Protein AF-A0A2N1PEV6-F1 (afdb_monomer_lite)

Sequence (255 aa):
MNNIVNHIKENKRKYIIASSMVLWFILIVLIAVNKTKVSHTGYQSYDSVAFSVFGVTIAWYAIFILTGIVFGAIMAMEEGDLLGINRDHIYDGLLIAVPLAIVGARLYYVLFDPNGAYNSIGEVFAIRDGGLAIHGAVIVTIVFLIVFTHYKKISIWKFLDLLAPGFLIGQIIGRWGNFFNQEANGIETTRAFLRNTLSLPKFIVDNMYFYDSNVSTLGYFHPTFLYEGLWNLLGSTLMLVLRRRKGLKSGDLIG

Secondary structure (DSSP, 8-state):
-HHHHHHHHHTHHHHHHHHHHHHHHHHHHHHHHT-EEE-TTS-EEE-SEEEEETTEEEEHHHHHHHHHHHHHHHHHHHHHHHTT--HHHHHHHHHHHHHHHHHHHHHHHHHT-TT---SSHHHHT-TTSS---HHHHHHHHHHHHHHHHHHTT--HHHHHHHHHHHHHHHHHHHHHHHHHHT-S--SEE-HHIIIIIS---HHHHHHTEEEETTTTEEEEE--HHHHHHHHHHHHHHHHHHHHTSTTPPTTTTT-

pLDDT: mean 89.13, std 10.08, range [48.19, 98.06]

Radius of gyration: 20.79 Å; chains: 1; bounding box: 66×44×58 Å

Structure (mmCIF, N/CA/C/O backbone):
data_AF-A0A2N1PEV6-F1
#
_entry.id   AF-A0A2N1PEV6-F1
#
loop_
_atom_site.group_PDB
_atom_site.id
_atom_site.type_symbol
_atom_site.label_atom_id
_atom_site.label_alt_id
_atom_site.label_comp_id
_atom_site.label_asym_id
_atom_site.label_entity_id
_atom_site.label_seq_id
_atom_site.pdbx_PDB_ins_code
_atom_site.Cartn_x
_atom_site.Cartn_y
_atom_site.Cartn_z
_atom_site.occupancy
_atom_site.B_iso_or_equiv
_atom_site.auth_seq_id
_atom_site.auth_comp_id
_atom_site.auth_asym_id
_atom_site.auth_atom_id
_atom_site.pdbx_PDB_model_num
ATOM 1 N N . MET A 1 1 ? -35.882 -14.956 4.075 1.00 60.81 1 MET A N 1
ATOM 2 C CA . MET A 1 1 ? -35.660 -13.633 3.441 1.00 60.81 1 MET A CA 1
ATOM 3 C C . MET A 1 1 ? -35.549 -12.483 4.448 1.00 60.81 1 MET A C 1
ATOM 5 O O . MET A 1 1 ? -34.600 -11.721 4.325 1.00 60.81 1 MET A O 1
ATOM 9 N N . ASN A 1 2 ? -36.407 -12.385 5.477 1.00 71.06 2 ASN A N 1
ATOM 10 C CA . ASN A 1 2 ? -36.393 -11.256 6.434 1.00 71.06 2 ASN A CA 1
ATOM 11 C C . ASN A 1 2 ? -35.077 -11.073 7.228 1.00 71.06 2 ASN A C 1
ATOM 13 O O . ASN A 1 2 ? -34.637 -9.941 7.405 1.00 71.06 2 ASN A O 1
ATOM 17 N N . ASN A 1 3 ? -34.392 -12.155 7.624 1.00 79.44 3 ASN A N 1
ATOM 18 C CA . ASN A 1 3 ? -33.139 -12.054 8.396 1.00 79.44 3 ASN A CA 1
ATOM 19 C C . ASN A 1 3 ? -31.956 -11.480 7.596 1.00 79.44 3 ASN A C 1
ATOM 21 O O . ASN A 1 3 ? -31.171 -10.710 8.138 1.00 79.44 3 ASN A O 1
ATOM 25 N N . ILE A 1 4 ? -31.842 -11.809 6.303 1.00 81.56 4 ILE A N 1
ATOM 26 C CA . ILE A 1 4 ? -30.750 -11.305 5.450 1.00 81.56 4 ILE A CA 1
ATOM 27 C C . ILE A 1 4 ? -30.939 -9.810 5.183 1.00 81.56 4 ILE A C 1
ATOM 29 O O . ILE A 1 4 ? -29.998 -9.031 5.300 1.00 81.56 4 ILE A O 1
ATOM 33 N N . VAL A 1 5 ? -32.171 -9.394 4.878 1.00 82.44 5 VAL A N 1
ATOM 34 C CA . VAL A 1 5 ? -32.490 -7.983 4.624 1.00 82.44 5 VAL A CA 1
ATOM 35 C C . VAL A 1 5 ? -32.230 -7.128 5.866 1.00 82.44 5 VAL A C 1
ATOM 37 O O . VAL A 1 5 ? -31.668 -6.041 5.746 1.00 82.44 5 VAL A O 1
ATOM 40 N N . ASN A 1 6 ? -32.578 -7.622 7.057 1.00 83.50 6 ASN A N 1
ATOM 41 C CA . ASN A 1 6 ? -32.307 -6.918 8.311 1.00 83.50 6 ASN A CA 1
ATOM 42 C C . ASN A 1 6 ? -30.802 -6.822 8.598 1.00 83.50 6 ASN A C 1
ATOM 44 O O . ASN A 1 6 ? -30.314 -5.728 8.870 1.00 83.50 6 ASN A O 1
ATOM 48 N N . HIS A 1 7 ? -30.048 -7.909 8.406 1.00 83.00 7 HIS A N 1
ATOM 49 C CA . HIS A 1 7 ? -28.591 -7.891 8.558 1.00 83.00 7 HIS A CA 1
ATOM 50 C C . HIS A 1 7 ? -27.911 -6.882 7.618 1.00 83.00 7 HIS A C 1
ATOM 52 O O . HIS A 1 7 ? -27.010 -6.148 8.031 1.00 83.00 7 HIS A O 1
ATOM 58 N N . ILE A 1 8 ? -28.364 -6.808 6.360 1.00 79.94 8 ILE A N 1
ATOM 59 C CA . ILE A 1 8 ? -27.864 -5.831 5.385 1.00 79.94 8 ILE A CA 1
ATOM 60 C C . ILE A 1 8 ? -28.200 -4.404 5.818 1.00 79.94 8 ILE A C 1
ATOM 62 O O . ILE A 1 8 ? -27.347 -3.527 5.709 1.00 79.94 8 ILE A O 1
ATOM 66 N N . LYS A 1 9 ? -29.413 -4.152 6.326 1.00 81.19 9 LYS A N 1
ATOM 67 C CA . LYS A 1 9 ? -29.805 -2.823 6.822 1.00 81.19 9 LYS A CA 1
ATOM 68 C C . LYS A 1 9 ? -28.940 -2.382 8.003 1.00 81.19 9 LYS A C 1
ATOM 70 O O . LYS A 1 9 ? -28.463 -1.251 7.995 1.00 81.19 9 LYS A O 1
ATOM 75 N N . GLU A 1 10 ? -28.686 -3.273 8.956 1.00 85.50 10 GLU A N 1
ATOM 76 C CA . GLU A 1 10 ? -27.845 -3.005 10.131 1.00 85.50 10 GLU A CA 1
ATOM 77 C C . GLU A 1 10 ? -26.376 -2.757 9.759 1.00 85.50 10 GLU A C 1
ATOM 79 O O . GLU A 1 10 ? -25.716 -1.909 10.353 1.00 85.50 10 GLU A O 1
ATOM 84 N N . ASN A 1 11 ? -25.865 -3.440 8.728 1.00 86.12 11 ASN A N 1
ATOM 85 C CA . ASN A 1 11 ? -24.467 -3.336 8.291 1.00 86.12 11 ASN A CA 1
ATOM 86 C C . ASN A 1 11 ? -24.280 -2.489 7.022 1.00 86.12 11 ASN A C 1
ATOM 88 O O . ASN A 1 11 ? -23.201 -2.489 6.424 1.00 86.12 11 ASN A O 1
ATOM 92 N N . LYS A 1 12 ? -25.303 -1.723 6.619 1.00 89.44 12 LYS A N 1
ATOM 93 C CA . LYS A 1 12 ? -25.341 -0.968 5.356 1.00 89.44 12 LYS A CA 1
ATOM 94 C C . LYS A 1 12 ? -24.098 -0.103 5.154 1.00 89.44 12 LYS A C 1
ATOM 96 O O . LYS A 1 12 ? -23.521 -0.103 4.072 1.00 89.44 12 LYS A O 1
ATOM 101 N N . ARG A 1 13 ? -23.659 0.602 6.202 1.00 89.12 13 ARG A N 1
ATOM 102 C CA . ARG A 1 13 ? -22.473 1.472 6.161 1.00 89.12 13 ARG A CA 1
ATOM 103 C C . ARG A 1 13 ? -21.202 0.705 5.779 1.00 89.12 13 ARG A C 1
ATOM 105 O O . ARG A 1 13 ? -20.464 1.170 4.918 1.00 89.12 13 ARG A O 1
ATOM 112 N N . LYS A 1 14 ? -20.981 -0.479 6.358 1.00 86.69 14 LYS A N 1
ATOM 113 C CA . LYS A 1 14 ? -19.800 -1.315 6.082 1.00 86.69 14 LYS A CA 1
ATOM 114 C C . LYS A 1 14 ? -19.798 -1.829 4.645 1.00 86.69 14 LYS A C 1
ATOM 116 O O . LYS A 1 14 ? -18.772 -1.762 3.978 1.00 86.69 14 LYS A O 1
ATOM 121 N N . TYR A 1 15 ? -20.954 -2.272 4.147 1.00 89.19 15 TYR A N 1
ATOM 122 C CA . TYR A 1 15 ? -21.085 -2.699 2.752 1.00 89.19 15 TYR A CA 1
ATOM 123 C C . TYR A 1 15 ? -20.847 -1.555 1.771 1.00 89.19 15 TYR A C 1
ATOM 125 O O . TYR A 1 15 ? -20.145 -1.753 0.784 1.00 89.19 15 TYR A O 1
ATOM 133 N N . ILE A 1 16 ? -21.369 -0.357 2.060 1.00 92.69 16 ILE A N 1
ATOM 134 C CA . ILE A 1 16 ? -21.112 0.831 1.239 1.00 92.69 16 ILE A CA 1
ATOM 135 C C . ILE A 1 16 ? -19.611 1.107 1.185 1.00 92.69 16 ILE A C 1
ATOM 137 O O . ILE A 1 16 ? -19.065 1.162 0.092 1.00 92.69 16 ILE A O 1
ATOM 141 N N . ILE A 1 17 ? -18.933 1.198 2.332 1.00 92.81 17 ILE A N 1
ATOM 142 C CA . ILE A 1 17 ? -17.489 1.472 2.389 1.00 92.81 17 ILE A CA 1
ATOM 143 C C . ILE A 1 17 ? -16.695 0.427 1.597 1.00 92.81 17 ILE A C 1
ATOM 145 O O . ILE A 1 17 ? -15.918 0.795 0.717 1.00 92.81 17 ILE A O 1
ATOM 149 N N . ALA A 1 18 ? -16.935 -0.863 1.845 1.00 91.31 18 ALA A N 1
ATOM 150 C CA . ALA A 1 18 ? -16.237 -1.939 1.146 1.00 91.31 18 ALA A CA 1
ATOM 151 C C . ALA A 1 18 ? -16.496 -1.905 -0.371 1.00 91.31 18 ALA A C 1
ATOM 153 O O . ALA A 1 18 ? -15.560 -2.001 -1.162 1.00 91.31 18 ALA A O 1
ATOM 154 N N . SER A 1 19 ? -17.750 -1.707 -0.792 1.00 93.00 19 SER A N 1
ATOM 155 C CA . SER A 1 19 ? -18.094 -1.597 -2.214 1.00 93.00 19 SER A CA 1
ATOM 156 C C . SER A 1 19 ? -17.450 -0.374 -2.872 1.00 93.00 19 SER A C 1
ATOM 158 O O . SER A 1 19 ? -16.915 -0.496 -3.970 1.00 93.00 19 SER A O 1
ATOM 160 N N . SER A 1 20 ? -17.404 0.771 -2.187 1.00 96.00 20 SER A N 1
ATOM 161 C CA . SER A 1 20 ? -16.742 1.985 -2.668 1.00 96.00 20 SER A CA 1
ATOM 162 C C . SER A 1 20 ? -15.239 1.783 -2.830 1.00 96.00 20 SER A C 1
ATOM 164 O O . SER A 1 20 ? -14.680 2.209 -3.835 1.00 96.00 20 SER A O 1
ATOM 166 N N . MET A 1 21 ? -14.586 1.098 -1.887 1.00 96.38 21 MET A N 1
ATOM 167 C CA . MET A 1 21 ? -13.164 0.753 -1.985 1.00 96.38 21 MET A CA 1
ATOM 168 C C . MET A 1 21 ? -12.890 -0.145 -3.198 1.00 96.38 21 MET A C 1
ATOM 170 O O . MET A 1 21 ? -11.970 0.116 -3.970 1.00 96.38 21 MET A O 1
ATOM 174 N N . VAL A 1 22 ? -13.717 -1.171 -3.414 1.00 95.81 22 VAL A N 1
ATOM 175 C CA . VAL A 1 22 ? -13.585 -2.064 -4.575 1.00 95.81 22 VAL A CA 1
ATOM 176 C C . VAL A 1 22 ? -13.805 -1.307 -5.886 1.00 95.81 22 VAL A C 1
ATOM 178 O O . VAL A 1 22 ? -12.998 -1.432 -6.804 1.00 95.81 22 VAL A O 1
ATOM 181 N N . LEU A 1 23 ? -14.854 -0.486 -5.975 1.00 97.44 23 LEU A N 1
ATOM 182 C CA . LEU A 1 23 ? -15.149 0.307 -7.171 1.00 97.44 23 LEU A CA 1
ATOM 183 C C . LEU A 1 23 ? -14.046 1.330 -7.462 1.00 9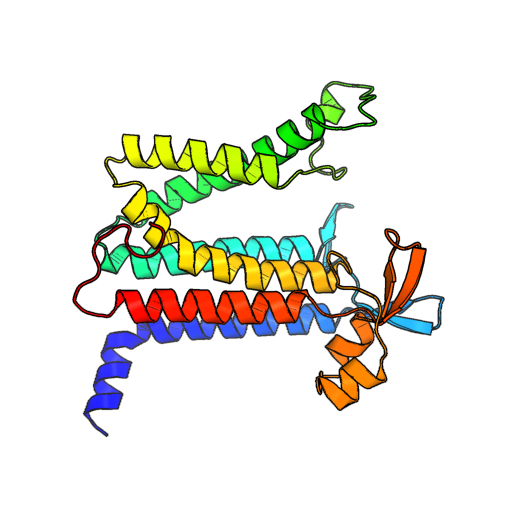7.44 23 LEU A C 1
ATOM 185 O O . LEU A 1 23 ? -13.653 1.482 -8.615 1.00 97.44 23 LEU A O 1
ATOM 189 N N . TRP A 1 24 ? -13.511 1.988 -6.431 1.00 97.75 24 TRP A N 1
ATOM 190 C CA . TRP A 1 24 ? -12.382 2.910 -6.555 1.00 97.75 24 TRP A CA 1
ATOM 191 C C . TRP A 1 24 ? -11.126 2.204 -7.068 1.00 97.75 24 TRP A C 1
ATOM 193 O O . TRP A 1 24 ? -10.477 2.683 -7.994 1.00 97.75 24 TRP A O 1
ATOM 203 N N . PHE A 1 25 ? -10.809 1.034 -6.513 1.00 97.25 25 PHE A N 1
ATOM 204 C CA . PHE A 1 25 ? -9.668 0.245 -6.958 1.00 97.25 25 PHE A CA 1
ATOM 205 C C . PHE A 1 25 ? -9.813 -0.193 -8.425 1.00 97.25 25 PHE A C 1
ATOM 207 O O . PHE A 1 25 ? -8.894 0.005 -9.218 1.00 97.25 25 PHE A O 1
ATOM 214 N N . ILE A 1 26 ? -10.987 -0.709 -8.809 1.00 96.75 26 ILE A N 1
ATOM 215 C CA . ILE A 1 26 ? -11.290 -1.070 -10.202 1.00 96.75 26 ILE A CA 1
ATOM 216 C C . ILE A 1 26 ? -11.152 0.152 -11.113 1.00 96.75 26 ILE A C 1
ATOM 218 O O . ILE A 1 26 ? -10.525 0.058 -12.164 1.00 96.75 26 ILE A O 1
ATOM 222 N N . LEU A 1 27 ? -11.693 1.303 -10.707 1.00 96.81 27 LEU A N 1
ATOM 223 C CA . LEU A 1 27 ? -11.604 2.542 -11.472 1.00 96.81 27 LEU A CA 1
ATOM 224 C C . LEU A 1 27 ? -10.146 2.948 -11.721 1.00 96.81 27 LEU A C 1
ATOM 226 O O . LEU A 1 27 ? -9.791 3.224 -12.863 1.00 96.81 27 LEU A O 1
ATOM 230 N N . ILE A 1 28 ? -9.292 2.939 -10.693 1.00 96.25 28 ILE A N 1
ATOM 231 C CA . ILE A 1 28 ? -7.866 3.269 -10.849 1.00 96.25 28 ILE A CA 1
ATOM 232 C C . ILE A 1 28 ? -7.183 2.293 -11.808 1.00 96.25 28 ILE A C 1
ATOM 234 O O . ILE A 1 28 ? -6.474 2.737 -12.708 1.00 96.25 28 ILE A O 1
ATOM 238 N N . VAL A 1 29 ? -7.417 0.985 -11.661 1.00 95.38 29 VAL A N 1
ATOM 239 C CA . VAL A 1 29 ? -6.837 -0.026 -12.561 1.00 95.38 29 VAL A CA 1
ATOM 240 C C . VAL A 1 29 ? -7.295 0.198 -14.002 1.00 95.38 29 VAL A C 1
ATOM 242 O O . VAL A 1 29 ? -6.470 0.159 -14.910 1.00 95.38 29 VAL A O 1
ATOM 245 N N . LEU A 1 30 ? -8.579 0.489 -14.230 1.00 94.50 30 LEU A N 1
ATOM 246 C CA . LEU A 1 30 ? -9.106 0.775 -15.567 1.00 94.50 30 LEU A CA 1
ATOM 247 C C . LEU A 1 30 ? -8.471 2.029 -16.178 1.00 94.50 30 LEU A C 1
ATOM 249 O O . LEU A 1 30 ? -8.107 2.017 -17.353 1.00 94.50 30 LEU A O 1
ATOM 253 N N . ILE A 1 31 ? -8.302 3.103 -15.400 1.00 94.00 31 ILE A N 1
ATOM 254 C CA . ILE A 1 31 ? -7.643 4.325 -15.884 1.00 94.00 31 ILE A CA 1
ATOM 255 C C . ILE A 1 31 ? -6.170 4.044 -16.212 1.00 94.00 31 ILE A C 1
ATOM 257 O O . ILE A 1 31 ? -5.690 4.488 -17.255 1.00 94.00 31 ILE A O 1
ATOM 261 N N . ALA A 1 32 ? -5.469 3.288 -15.366 1.00 92.69 32 ALA A N 1
ATOM 262 C CA . ALA A 1 32 ? -4.067 2.941 -15.574 1.00 92.69 32 ALA A CA 1
ATOM 263 C C . ALA A 1 32 ? -3.863 2.061 -16.817 1.00 92.69 32 ALA A C 1
ATOM 265 O O . ALA A 1 32 ? -3.004 2.352 -17.644 1.00 92.69 32 ALA A O 1
ATOM 266 N N . VAL A 1 33 ? -4.714 1.050 -17.014 1.00 91.44 33 VAL A N 1
ATOM 267 C CA . VAL A 1 33 ? -4.689 0.168 -18.195 1.00 91.44 33 VAL A CA 1
ATOM 268 C C . VAL A 1 33 ? -5.001 0.923 -19.493 1.00 91.44 33 VAL A C 1
ATOM 270 O O . VAL A 1 33 ? -4.494 0.562 -20.553 1.00 91.44 33 VAL A O 1
ATOM 273 N N . ASN A 1 34 ? -5.789 2.000 -19.436 1.00 88.25 34 ASN A N 1
ATOM 274 C CA . ASN A 1 34 ? -6.069 2.833 -20.609 1.00 88.25 34 ASN A CA 1
ATOM 275 C C . ASN A 1 34 ? -4.878 3.710 -21.040 1.00 88.25 34 ASN A C 1
ATOM 277 O O . ASN A 1 34 ? -4.905 4.275 -22.133 1.00 88.25 34 ASN A O 1
ATOM 281 N N . LYS A 1 35 ? -3.826 3.830 -20.220 1.00 82.88 35 LYS A N 1
ATOM 282 C CA . LYS A 1 35 ? -2.589 4.534 -20.577 1.00 82.88 35 LYS A CA 1
ATOM 283 C C . LYS A 1 35 ? -1.534 3.552 -21.065 1.00 82.88 35 LYS A C 1
ATOM 285 O O . LYS A 1 35 ? -0.700 3.067 -20.306 1.00 82.88 35 LYS A O 1
ATOM 290 N N . THR A 1 36 ? -1.566 3.262 -22.358 1.00 73.06 36 THR A N 1
ATOM 291 C CA . THR A 1 36 ? -0.570 2.402 -23.003 1.00 73.06 36 THR A CA 1
ATOM 292 C C . THR A 1 36 ? 0.594 3.214 -23.545 1.00 73.06 36 THR A C 1
ATOM 294 O O . THR A 1 36 ? 0.389 4.217 -24.232 1.00 73.06 36 THR A O 1
ATOM 297 N N . LYS A 1 37 ? 1.809 2.716 -23.338 1.00 68.94 37 LYS A N 1
ATOM 298 C CA . LYS A 1 37 ? 2.996 3.150 -24.064 1.00 68.94 37 LYS A CA 1
ATOM 299 C C . LYS A 1 37 ? 3.223 2.184 -25.227 1.00 68.94 37 LYS A C 1
ATOM 301 O O . LYS A 1 37 ? 3.276 0.971 -25.040 1.00 68.94 37 LYS A O 1
ATOM 306 N N . VAL A 1 38 ? 3.362 2.711 -26.442 1.00 55.28 38 VAL A N 1
ATOM 307 C CA . VAL A 1 38 ? 3.860 1.909 -27.568 1.00 55.28 38 VAL A CA 1
ATOM 308 C C . VAL A 1 38 ? 5.377 1.869 -27.437 1.00 55.28 38 VAL A C 1
ATOM 310 O O . VAL A 1 38 ? 6.039 2.893 -27.602 1.00 55.28 38 VAL A O 1
ATOM 313 N N . SER A 1 39 ? 5.937 0.712 -27.086 1.00 54.97 39 SER A N 1
ATOM 314 C CA . SER A 1 39 ? 7.389 0.553 -27.051 1.00 54.97 39 SER A CA 1
ATOM 315 C C . SER A 1 39 ? 7.957 0.546 -28.474 1.00 54.97 39 SER A C 1
ATOM 317 O O . SER A 1 39 ? 7.392 -0.089 -29.366 1.00 54.97 39 SER A O 1
ATOM 319 N N . HIS A 1 40 ? 9.124 1.169 -28.679 1.00 48.53 40 HIS A N 1
ATOM 320 C CA . HIS A 1 40 ? 9.888 1.120 -29.938 1.00 48.53 40 HIS A CA 1
ATOM 321 C C . HIS A 1 40 ? 10.276 -0.308 -30.369 1.00 48.53 40 HIS A C 1
ATOM 323 O O . HIS A 1 40 ? 10.691 -0.521 -31.503 1.00 48.53 40 HIS A O 1
ATOM 329 N N . THR A 1 41 ? 10.113 -1.289 -29.480 1.00 54.56 41 THR A N 1
ATOM 330 C CA . THR A 1 41 ? 10.347 -2.716 -29.723 1.00 54.56 41 THR A CA 1
ATOM 331 C C . THR A 1 41 ? 9.098 -3.485 -30.192 1.00 54.56 41 THR A C 1
ATOM 333 O O . THR A 1 41 ? 9.190 -4.686 -30.426 1.00 54.56 41 THR A O 1
ATOM 336 N N . GLY A 1 42 ? 7.942 -2.822 -30.358 1.00 55.72 42 GLY A N 1
ATOM 337 C CA . GLY A 1 42 ? 6.696 -3.429 -30.860 1.00 55.72 42 GLY A CA 1
ATOM 338 C C . GLY A 1 42 ? 5.801 -4.076 -29.793 1.00 55.72 42 GLY A C 1
ATOM 339 O O . GLY A 1 42 ? 4.792 -4.694 -30.133 1.00 55.72 42 GLY A O 1
ATOM 340 N N . TYR A 1 43 ? 6.136 -3.923 -28.510 1.00 62.44 43 TYR A N 1
ATOM 341 C CA . TYR A 1 43 ? 5.376 -4.481 -27.385 1.00 62.44 43 TYR A CA 1
ATOM 342 C C . TYR A 1 43 ? 4.489 -3.422 -26.716 1.00 62.44 43 TYR A C 1
ATOM 344 O O . TYR A 1 43 ? 4.851 -2.244 -26.642 1.00 62.44 43 TYR A O 1
ATOM 352 N N . GLN A 1 44 ? 3.319 -3.853 -26.237 1.00 64.25 44 GLN A N 1
ATOM 353 C CA . GLN A 1 44 ? 2.372 -3.018 -25.496 1.00 64.25 44 GLN A CA 1
ATOM 354 C C . GLN A 1 44 ? 2.627 -3.173 -23.996 1.00 64.25 44 GLN A C 1
ATOM 356 O O . GLN A 1 44 ? 2.284 -4.205 -23.424 1.00 64.25 44 GLN A O 1
ATOM 361 N N . SER A 1 45 ? 3.202 -2.151 -23.369 1.00 78.44 45 SER A N 1
ATOM 362 C CA . SER A 1 45 ? 3.258 -2.024 -21.911 1.00 78.44 45 SER A CA 1
ATOM 363 C C . SER A 1 45 ? 2.460 -0.809 -21.455 1.00 78.44 45 SER A C 1
ATOM 365 O O . SER A 1 45 ? 2.145 0.089 -22.247 1.00 78.44 45 SER A O 1
ATOM 367 N N . TYR A 1 46 ? 2.094 -0.778 -20.178 1.00 88.38 46 TYR A N 1
ATOM 368 C CA . TYR A 1 46 ? 1.455 0.405 -19.610 1.00 88.38 46 TYR A CA 1
ATOM 369 C C . TYR A 1 46 ? 2.490 1.482 -19.307 1.00 88.38 46 TYR A C 1
ATOM 371 O O . TYR A 1 46 ? 3.647 1.195 -19.004 1.00 88.38 46 TYR A O 1
ATOM 379 N N . ASP A 1 47 ? 2.071 2.737 -19.431 1.00 88.19 47 ASP A N 1
ATOM 380 C CA . ASP A 1 47 ? 2.891 3.858 -18.995 1.00 88.19 47 ASP A CA 1
ATOM 381 C C . ASP A 1 47 ? 2.981 3.833 -17.466 1.00 88.19 47 ASP A C 1
ATOM 383 O O . ASP A 1 47 ? 1.953 3.783 -16.790 1.00 88.19 47 ASP A O 1
ATOM 387 N N . SER A 1 48 ? 4.194 3.872 -16.912 1.00 90.19 48 SER A N 1
ATOM 388 C CA . SER A 1 48 ? 4.393 3.974 -15.464 1.00 90.19 48 SER A CA 1
ATOM 389 C C . SER A 1 48 ? 4.026 5.368 -14.940 1.00 90.19 48 SER A C 1
ATOM 391 O O . SER A 1 48 ? 3.716 5.526 -13.753 1.00 90.19 48 SER A O 1
ATOM 393 N N . VAL A 1 49 ? 3.993 6.380 -15.815 1.00 92.06 49 VAL A N 1
ATOM 394 C CA . VAL A 1 49 ? 3.607 7.755 -15.490 1.00 92.06 49 VAL A CA 1
ATOM 395 C C . VAL A 1 49 ? 2.088 7.910 -15.562 1.00 92.06 49 VAL A C 1
ATOM 397 O O . VAL A 1 49 ? 1.453 7.764 -16.605 1.00 92.06 49 VAL A O 1
ATOM 400 N N . ALA A 1 50 ? 1.486 8.281 -14.435 1.00 92.56 50 ALA A N 1
ATOM 401 C CA . ALA A 1 50 ? 0.063 8.568 -14.359 1.00 92.56 50 ALA A CA 1
ATOM 402 C C . ALA A 1 50 ? -0.264 9.918 -14.996 1.00 92.56 50 ALA A C 1
ATOM 404 O O . ALA A 1 50 ? -1.167 10.007 -15.825 1.00 92.56 50 ALA A O 1
ATOM 405 N N . PHE A 1 51 ? 0.453 10.978 -14.630 1.00 92.56 51 PHE A N 1
ATOM 406 C CA . PHE A 1 51 ? 0.332 12.304 -15.235 1.00 92.56 51 PHE A CA 1
ATOM 407 C C . PHE A 1 51 ? 1.514 13.189 -14.828 1.00 92.56 51 PHE A C 1
ATOM 409 O O . PHE A 1 51 ? 2.230 12.886 -13.874 1.00 92.56 51 PHE A O 1
ATOM 416 N N . SER A 1 52 ? 1.690 14.301 -15.538 1.00 92.31 52 SER A N 1
ATOM 417 C CA . SER A 1 52 ? 2.710 15.305 -15.233 1.00 92.31 52 SER A CA 1
ATOM 418 C C . SER A 1 52 ? 2.045 16.653 -14.991 1.00 92.31 52 SER A C 1
ATOM 420 O O . SER A 1 52 ? 1.177 17.057 -15.763 1.00 92.31 52 SER A O 1
ATOM 422 N N . VAL A 1 53 ? 2.454 17.360 -13.941 1.00 92.25 53 VAL A N 1
ATOM 423 C CA . VAL A 1 53 ? 1.958 18.705 -13.614 1.00 92.25 53 VAL A CA 1
ATOM 424 C C . VAL A 1 53 ? 3.155 19.604 -13.335 1.00 92.25 53 VAL A C 1
ATOM 426 O O . VAL A 1 53 ? 3.995 19.256 -12.515 1.00 92.25 53 VAL A O 1
ATOM 429 N N . PHE A 1 54 ? 3.260 20.743 -14.026 1.00 91.00 54 PHE A N 1
ATOM 430 C CA . PHE A 1 54 ? 4.356 21.714 -13.848 1.00 91.00 54 PHE A CA 1
ATOM 431 C C . PHE A 1 54 ? 5.773 21.099 -13.894 1.00 91.00 54 PHE A C 1
ATOM 433 O O . PHE A 1 54 ? 6.644 21.464 -13.113 1.00 91.00 54 PHE A O 1
ATOM 440 N N . GLY A 1 55 ? 6.003 20.128 -14.784 1.00 87.00 55 GLY A N 1
ATOM 441 C CA . GLY A 1 55 ? 7.294 19.429 -14.892 1.00 87.00 55 GLY A CA 1
ATOM 442 C C . GLY A 1 55 ? 7.539 18.352 -13.826 1.00 87.00 55 GLY A C 1
ATOM 443 O O . GLY A 1 55 ? 8.557 17.671 -13.875 1.00 87.00 55 GLY A O 1
ATOM 444 N N . VAL A 1 56 ? 6.601 18.141 -12.898 1.00 86.50 56 VAL A N 1
ATOM 445 C CA . VAL A 1 56 ? 6.632 17.049 -11.920 1.00 86.50 56 VAL A CA 1
ATOM 446 C C . VAL A 1 56 ? 5.830 15.866 -12.448 1.00 86.50 56 VAL A C 1
ATOM 448 O O . VAL A 1 56 ? 4.622 15.971 -12.660 1.00 86.50 56 VAL A O 1
ATOM 451 N N . THR A 1 57 ? 6.497 14.730 -12.637 1.00 90.69 57 THR A N 1
ATOM 452 C CA . THR A 1 57 ? 5.870 13.454 -12.996 1.00 90.69 57 THR A CA 1
ATOM 453 C C . THR A 1 57 ? 5.325 12.756 -11.751 1.00 90.69 57 THR A C 1
ATOM 455 O O . THR A 1 57 ? 5.989 12.679 -10.715 1.00 90.69 57 THR A O 1
ATOM 458 N N . ILE A 1 58 ? 4.105 12.234 -11.849 1.00 91.94 58 ILE A N 1
ATOM 459 C CA . ILE A 1 58 ? 3.480 11.382 -10.839 1.00 91.94 58 ILE A CA 1
ATOM 460 C C . ILE A 1 58 ? 3.320 9.993 -11.442 1.00 91.94 58 ILE A C 1
ATOM 462 O O . ILE A 1 58 ? 2.662 9.831 -12.468 1.00 91.94 58 ILE A O 1
ATOM 466 N N . ALA A 1 59 ? 3.924 8.991 -10.806 1.00 92.75 59 ALA A N 1
ATOM 467 C CA . ALA A 1 59 ? 3.822 7.600 -11.229 1.00 92.75 59 ALA A CA 1
ATOM 468 C C . ALA A 1 59 ? 2.533 6.945 -10.713 1.00 92.75 59 ALA A C 1
ATOM 470 O O . ALA A 1 59 ? 2.057 7.270 -9.620 1.00 92.75 59 ALA A O 1
ATOM 471 N N . TRP A 1 60 ? 2.014 5.957 -11.446 1.00 94.50 60 TRP A N 1
ATOM 472 C CA . TRP A 1 60 ? 0.923 5.104 -10.957 1.00 94.50 60 TRP A CA 1
ATOM 473 C C . TRP A 1 60 ? 1.283 4.432 -9.639 1.00 94.50 60 TRP A C 1
ATOM 475 O O . TRP A 1 60 ? 0.445 4.367 -8.742 1.00 94.50 60 TRP A O 1
ATOM 485 N N . TYR A 1 61 ? 2.546 4.027 -9.489 1.00 93.19 61 TYR A N 1
ATOM 486 C CA . TYR A 1 61 ? 3.087 3.481 -8.250 1.00 93.19 61 TYR A CA 1
ATOM 487 C C . TYR A 1 61 ? 2.710 4.324 -7.019 1.00 93.19 61 TYR A C 1
ATOM 489 O O . TYR A 1 61 ? 2.148 3.803 -6.057 1.00 93.19 61 TYR A O 1
ATOM 497 N N . ALA A 1 62 ? 2.905 5.646 -7.079 1.00 92.81 62 ALA A N 1
ATOM 498 C CA . ALA A 1 62 ? 2.580 6.549 -5.975 1.00 92.81 62 ALA A CA 1
ATOM 499 C C . ALA A 1 62 ? 1.069 6.615 -5.684 1.00 92.81 62 ALA A C 1
ATOM 501 O O . ALA A 1 62 ? 0.662 6.653 -4.522 1.00 92.81 62 ALA A O 1
ATOM 502 N N . ILE A 1 63 ? 0.231 6.586 -6.727 1.00 96.69 63 ILE A N 1
ATOM 503 C CA . ILE A 1 63 ? -1.236 6.596 -6.600 1.00 96.69 63 ILE A CA 1
ATOM 504 C C . ILE A 1 63 ? -1.729 5.318 -5.913 1.00 96.69 63 ILE A C 1
ATOM 506 O O . ILE A 1 63 ? -2.576 5.386 -5.017 1.00 96.69 63 ILE A O 1
ATOM 510 N N . PHE A 1 64 ? -1.186 4.160 -6.293 1.00 97.62 64 PHE A N 1
ATOM 511 C CA . PHE A 1 64 ? -1.509 2.882 -5.662 1.00 97.62 64 PHE A CA 1
ATOM 512 C C . PHE A 1 64 ? -1.058 2.851 -4.198 1.00 97.62 64 PHE A C 1
ATOM 514 O O . PHE A 1 64 ? -1.865 2.526 -3.329 1.00 97.62 64 PHE A O 1
ATOM 521 N N . ILE A 1 65 ? 0.170 3.276 -3.890 1.00 95.31 65 ILE A N 1
ATOM 522 C CA . ILE A 1 65 ? 0.656 3.343 -2.503 1.00 95.31 65 ILE A CA 1
ATOM 523 C C . ILE A 1 65 ? -0.237 4.250 -1.645 1.00 95.31 65 ILE A C 1
ATOM 525 O O . ILE A 1 65 ? -0.688 3.829 -0.579 1.00 95.31 65 ILE A O 1
ATOM 529 N N . LEU A 1 66 ? -0.571 5.455 -2.120 1.00 96.50 66 LEU A N 1
ATOM 530 C CA . LEU A 1 66 ? -1.449 6.369 -1.386 1.00 96.50 66 LEU A CA 1
ATOM 531 C C . LEU A 1 66 ? -2.856 5.786 -1.194 1.00 96.50 66 LEU A C 1
ATOM 533 O O . LEU A 1 66 ? -3.423 5.882 -0.107 1.00 96.50 66 LEU A O 1
ATOM 537 N N . THR A 1 67 ? -3.402 5.132 -2.221 1.00 98.06 67 THR A N 1
ATOM 538 C CA . THR A 1 67 ? -4.693 4.433 -2.124 1.00 98.06 67 THR A CA 1
ATOM 539 C C . THR A 1 67 ? -4.637 3.323 -1.074 1.00 98.06 67 THR A C 1
ATOM 541 O O . THR A 1 67 ? -5.555 3.201 -0.265 1.00 98.06 67 THR A O 1
ATOM 544 N N . GLY A 1 68 ? -3.543 2.558 -1.028 1.00 97.81 68 GLY A N 1
ATOM 545 C CA . GLY A 1 68 ? -3.304 1.528 -0.019 1.00 97.81 68 GLY A CA 1
ATOM 546 C C . GLY A 1 68 ? -3.271 2.085 1.402 1.00 97.81 68 GLY A C 1
ATOM 547 O O . GLY A 1 68 ? -3.914 1.529 2.290 1.00 97.81 68 GLY A O 1
ATOM 548 N N . ILE A 1 69 ? -2.598 3.221 1.604 1.00 96.88 69 ILE A N 1
ATOM 549 C CA . ILE A 1 69 ? -2.555 3.930 2.890 1.00 96.88 69 ILE A CA 1
ATOM 550 C C . ILE A 1 69 ? -3.965 4.358 3.322 1.00 96.88 69 ILE A C 1
ATOM 552 O O . ILE A 1 69 ? -4.378 4.082 4.450 1.00 96.88 69 ILE A O 1
ATOM 556 N N . VAL A 1 70 ? -4.728 4.985 2.422 1.00 97.25 70 VAL A N 1
ATOM 557 C CA . VAL A 1 70 ? -6.105 5.426 2.699 1.00 97.25 70 VAL A CA 1
ATOM 558 C C . VAL A 1 70 ? -7.005 4.235 3.027 1.00 97.25 70 VAL A C 1
ATOM 560 O O . VAL A 1 70 ? -7.769 4.285 3.989 1.00 97.25 70 VAL A O 1
ATOM 563 N N . PHE A 1 71 ? -6.900 3.139 2.276 1.00 97.50 71 PHE A N 1
ATOM 564 C CA . PHE A 1 71 ? -7.702 1.938 2.508 1.00 97.50 71 PHE A CA 1
ATOM 565 C C . PHE A 1 71 ? -7.350 1.275 3.838 1.00 97.50 71 PHE A C 1
ATOM 567 O O . PHE A 1 71 ? -8.252 0.888 4.582 1.00 97.50 71 PHE A O 1
ATOM 574 N N . GLY A 1 72 ? -6.061 1.197 4.173 1.00 96.62 72 GLY A N 1
ATOM 575 C CA . GLY A 1 72 ? -5.599 0.715 5.470 1.00 96.62 72 GLY A CA 1
ATOM 576 C C . GLY A 1 72 ? -6.144 1.556 6.626 1.00 96.62 72 GLY A C 1
ATOM 577 O O . GLY A 1 72 ? -6.633 0.998 7.607 1.00 96.62 72 GLY A O 1
ATOM 578 N N . ALA A 1 73 ? -6.149 2.884 6.484 1.00 96.00 73 ALA A N 1
ATOM 579 C CA . ALA A 1 73 ? -6.708 3.796 7.480 1.00 96.00 73 ALA A CA 1
ATOM 580 C C . ALA A 1 73 ? -8.229 3.638 7.634 1.00 96.00 73 ALA A C 1
ATOM 582 O O . ALA A 1 73 ? -8.724 3.560 8.756 1.00 96.00 73 ALA A O 1
ATOM 583 N N . ILE A 1 74 ? -8.973 3.535 6.526 1.00 95.56 74 ILE A N 1
ATOM 584 C CA . ILE A 1 74 ? -10.421 3.272 6.548 1.00 95.56 74 ILE A CA 1
ATOM 585 C C . ILE A 1 74 ? -10.711 1.963 7.286 1.00 95.56 74 ILE A C 1
ATOM 587 O O . ILE A 1 74 ? -11.548 1.944 8.185 1.00 95.56 74 ILE A O 1
ATOM 591 N N . MET A 1 75 ? -9.979 0.893 6.968 1.00 93.50 75 MET A N 1
ATOM 592 C CA . MET A 1 75 ? -10.114 -0.398 7.647 1.00 93.50 75 MET A CA 1
ATOM 593 C C . MET A 1 75 ? -9.813 -0.295 9.144 1.00 93.50 75 MET A C 1
ATOM 595 O O . MET A 1 75 ? -10.588 -0.793 9.959 1.00 93.50 75 MET A O 1
ATOM 599 N N . ALA A 1 76 ? -8.730 0.389 9.518 1.00 94.50 76 ALA A N 1
ATOM 600 C CA . ALA A 1 76 ? -8.387 0.611 10.916 1.00 94.50 76 ALA A CA 1
ATOM 601 C C . ALA A 1 76 ? -9.476 1.410 11.649 1.00 94.50 76 ALA A C 1
ATOM 603 O O . ALA A 1 76 ? -9.767 1.122 12.800 1.00 94.50 76 ALA A O 1
ATOM 604 N N . MET A 1 77 ? -10.128 2.384 11.014 1.00 93.94 77 MET A N 1
ATOM 605 C CA . MET A 1 77 ? -11.229 3.115 11.651 1.00 93.94 77 MET A CA 1
ATOM 606 C C . MET A 1 77 ? -12.467 2.242 11.863 1.00 93.94 77 MET A C 1
ATOM 608 O O . MET A 1 77 ? -13.042 2.252 12.949 1.00 93.94 77 MET A O 1
ATOM 612 N N . GLU A 1 78 ? -12.859 1.459 10.857 1.00 90.31 78 GLU A N 1
ATOM 613 C CA . GLU A 1 78 ? -14.017 0.563 10.962 1.00 90.31 78 GLU A CA 1
ATOM 614 C C . GLU A 1 78 ? -13.818 -0.530 12.018 1.00 90.31 78 GLU A C 1
ATOM 616 O O . GLU A 1 78 ? -14.745 -0.864 12.759 1.00 90.31 78 GLU A O 1
ATOM 621 N N . GLU A 1 79 ? -12.610 -1.087 12.105 1.00 89.31 79 GLU A N 1
ATOM 622 C CA . GLU A 1 79 ? -12.269 -2.076 13.127 1.00 89.31 79 GLU A CA 1
ATOM 623 C C . GLU A 1 79 ? -11.992 -1.429 14.491 1.00 89.31 79 GLU A C 1
ATOM 625 O O . GLU A 1 79 ? -12.262 -2.034 15.529 1.00 89.31 79 GLU A O 1
ATOM 630 N N . GLY A 1 80 ? -11.502 -0.190 14.508 1.00 90.44 80 GLY A N 1
ATOM 631 C CA . GLY A 1 80 ? -11.175 0.565 15.713 1.00 90.44 80 GLY A CA 1
ATOM 632 C C . GLY A 1 80 ? -12.412 0.837 16.556 1.00 90.44 80 GLY A C 1
ATOM 633 O O . GLY A 1 80 ? -12.379 0.612 17.767 1.00 90.44 80 GLY A O 1
ATOM 634 N N . ASP A 1 81 ? -13.527 1.189 15.913 1.00 87.56 81 ASP A N 1
ATOM 635 C CA . ASP A 1 81 ? -14.823 1.372 16.573 1.00 87.56 81 ASP A CA 1
ATOM 636 C C . ASP A 1 81 ? -15.263 0.120 17.345 1.00 87.56 81 ASP A C 1
ATOM 638 O O . ASP A 1 81 ? -15.755 0.210 18.468 1.00 87.56 81 ASP A O 1
ATOM 642 N N . LEU A 1 82 ? -15.046 -1.067 16.768 1.00 82.94 82 LEU A N 1
ATOM 643 C CA . LEU A 1 82 ? -15.409 -2.344 17.392 1.00 82.94 82 LEU A CA 1
ATOM 644 C C . LEU A 1 82 ? -14.520 -2.675 18.592 1.00 82.94 82 LEU A C 1
ATOM 646 O O . LEU A 1 82 ? -14.933 -3.405 19.490 1.00 82.94 82 LEU A O 1
ATOM 650 N N . LEU A 1 83 ? -13.302 -2.138 18.607 1.00 84.38 83 LEU A N 1
ATOM 651 C CA . LEU A 1 83 ? -12.342 -2.289 19.693 1.00 84.38 83 LEU A CA 1
ATOM 652 C C . LEU A 1 83 ? -12.408 -1.140 20.711 1.00 84.38 83 LEU A C 1
ATOM 654 O O . LEU A 1 83 ? -11.634 -1.157 21.674 1.00 84.38 83 LEU A O 1
ATOM 658 N N . GLY A 1 84 ? -13.284 -0.150 20.516 1.00 87.50 84 GLY A N 1
ATOM 659 C CA . GLY A 1 84 ? -13.362 1.051 21.352 1.00 87.50 84 GLY A CA 1
ATOM 660 C C . GLY A 1 84 ? -12.114 1.937 21.270 1.00 87.50 84 GLY A C 1
ATOM 661 O O . GLY A 1 84 ? -11.759 2.590 22.248 1.00 87.50 84 GLY A O 1
ATOM 662 N N . ILE A 1 85 ? -11.398 1.914 20.142 1.00 90.31 85 ILE A N 1
ATOM 663 C CA . ILE A 1 85 ? -10.254 2.793 19.877 1.00 90.31 85 ILE A CA 1
ATOM 664 C C . ILE A 1 85 ? -10.776 4.053 19.188 1.00 90.31 85 ILE A C 1
ATOM 666 O O . ILE A 1 85 ? -11.440 3.963 18.159 1.00 90.31 85 ILE A O 1
ATOM 670 N N . ASN A 1 86 ? -10.460 5.227 19.745 1.00 92.50 86 ASN A N 1
ATOM 671 C CA . ASN A 1 86 ? -10.842 6.499 19.134 1.00 92.50 86 ASN A CA 1
ATOM 672 C C . ASN A 1 86 ? -10.196 6.636 17.742 1.00 92.50 86 ASN A C 1
ATOM 674 O O . ASN A 1 86 ? -8.979 6.491 17.599 1.00 92.50 86 ASN A O 1
ATOM 678 N N . ARG A 1 87 ? -11.013 6.960 16.735 1.00 93.62 87 ARG A N 1
ATOM 679 C CA . ARG A 1 87 ? -10.580 7.255 15.366 1.00 93.62 87 ARG A CA 1
ATOM 680 C C . ARG A 1 87 ? -9.550 8.383 15.301 1.00 93.62 87 ARG A C 1
ATOM 682 O O . ARG A 1 87 ? -8.651 8.303 14.472 1.00 93.62 87 ARG A O 1
ATOM 689 N N . ASP A 1 88 ? -9.607 9.364 16.202 1.00 94.12 88 ASP A N 1
ATOM 690 C CA . ASP A 1 88 ? -8.619 10.451 16.274 1.00 94.12 88 ASP A CA 1
ATOM 691 C C . ASP A 1 88 ? -7.203 9.913 16.499 1.00 94.12 88 ASP A C 1
ATOM 693 O O . ASP A 1 88 ? -6.252 10.392 15.896 1.00 94.12 88 ASP A O 1
ATOM 697 N N . HIS A 1 89 ? -7.048 8.842 17.286 1.00 94.62 89 HIS A N 1
ATOM 698 C CA . HIS A 1 89 ? -5.741 8.211 17.477 1.00 94.62 89 HIS A CA 1
ATOM 699 C C . HIS A 1 89 ? -5.217 7.551 16.197 1.00 94.62 89 HIS A C 1
ATOM 701 O O . HIS A 1 89 ? -4.007 7.470 15.998 1.00 94.62 89 HIS A O 1
ATOM 707 N N . ILE A 1 90 ? -6.111 7.078 15.331 1.00 94.38 90 ILE A N 1
ATOM 708 C CA . ILE A 1 90 ? -5.744 6.484 14.043 1.00 94.38 90 ILE A CA 1
ATOM 709 C C . ILE A 1 90 ? -5.311 7.592 13.079 1.00 94.38 90 ILE A C 1
ATOM 711 O O . ILE A 1 90 ? -4.281 7.447 12.426 1.00 94.38 90 ILE A O 1
ATOM 715 N N . TYR A 1 91 ? -6.040 8.713 13.036 1.00 94.31 91 TYR A N 1
ATOM 716 C CA . TYR A 1 91 ? -5.662 9.887 12.243 1.00 94.31 91 TYR A CA 1
ATOM 717 C C . TYR A 1 91 ? -4.334 10.497 12.700 1.00 94.31 91 TYR A C 1
ATOM 719 O O . TYR A 1 91 ? -3.435 10.657 11.877 1.00 94.31 91 TYR A O 1
ATOM 727 N N . ASP A 1 92 ? -4.183 10.771 13.999 1.00 95.25 92 ASP A N 1
ATOM 728 C CA . ASP A 1 92 ? -2.945 11.281 14.599 1.00 95.25 92 ASP A CA 1
ATOM 729 C C . ASP A 1 92 ? -1.764 10.363 14.262 1.00 95.25 92 ASP A C 1
ATOM 731 O O . ASP A 1 92 ? -0.715 10.811 13.798 1.00 95.25 92 ASP A O 1
ATOM 735 N N . GLY A 1 93 ? -1.953 9.057 14.477 1.00 95.50 93 GLY A N 1
ATOM 736 C CA . GLY A 1 93 ? -0.945 8.045 14.200 1.00 95.50 93 GLY A CA 1
ATOM 737 C C . GLY A 1 93 ? -0.544 8.039 12.730 1.00 95.50 93 GLY A C 1
ATOM 738 O O . GLY A 1 93 ? 0.644 8.048 12.430 1.00 95.50 93 GLY A O 1
ATOM 739 N N . LEU A 1 94 ? -1.511 8.081 11.812 1.00 95.44 94 LEU A N 1
ATOM 740 C CA . LEU A 1 94 ? -1.269 8.080 10.371 1.00 95.44 94 LEU A CA 1
ATOM 741 C C . LEU A 1 94 ? -0.511 9.330 9.903 1.00 95.44 94 LEU A C 1
ATOM 743 O O . LEU A 1 94 ? 0.472 9.214 9.168 1.00 95.44 94 LEU A O 1
ATOM 747 N N . LEU A 1 95 ? -0.962 10.512 10.332 1.00 96.06 95 LEU A N 1
ATOM 748 C CA . LEU A 1 95 ? -0.396 11.804 9.936 1.00 96.06 95 LEU A CA 1
ATOM 749 C C . LEU A 1 95 ? 1.057 11.969 10.388 1.00 96.06 95 LEU A C 1
ATOM 751 O O . LEU A 1 95 ? 1.815 12.678 9.732 1.00 96.06 95 LEU A O 1
ATOM 755 N N . ILE A 1 96 ? 1.454 11.300 11.473 1.00 97.31 96 ILE A N 1
ATOM 756 C CA . ILE A 1 96 ? 2.832 11.314 11.974 1.00 97.31 96 ILE A CA 1
ATOM 757 C C . ILE A 1 96 ? 3.644 10.140 11.404 1.00 97.31 96 ILE A C 1
ATOM 759 O O . ILE A 1 96 ? 4.779 10.331 10.967 1.00 97.31 96 ILE A O 1
ATOM 763 N N . ALA A 1 97 ? 3.074 8.931 11.360 1.00 96.50 97 ALA A N 1
ATOM 764 C CA . ALA A 1 97 ? 3.774 7.726 10.917 1.00 96.50 97 ALA A CA 1
ATOM 765 C C . ALA A 1 97 ? 4.224 7.811 9.458 1.00 96.50 97 ALA A C 1
ATOM 767 O O . ALA A 1 97 ? 5.345 7.417 9.157 1.00 96.50 97 ALA A O 1
ATOM 768 N N . VAL A 1 98 ? 3.384 8.323 8.550 1.00 95.50 98 VAL A N 1
ATOM 769 C CA . VAL A 1 98 ? 3.710 8.353 7.114 1.00 95.50 98 VAL A CA 1
ATOM 770 C C . VAL A 1 98 ? 4.925 9.251 6.824 1.00 95.50 98 VAL A C 1
ATOM 772 O O . VAL A 1 98 ? 5.869 8.761 6.201 1.00 95.50 98 VAL A O 1
ATOM 775 N N . PRO A 1 99 ? 4.991 10.514 7.299 1.00 95.69 99 PRO A N 1
ATOM 776 C CA . PRO A 1 99 ? 6.202 11.324 7.165 1.00 95.69 99 PRO A CA 1
ATOM 777 C C . PRO A 1 99 ? 7.431 10.687 7.819 1.00 95.69 99 PRO A C 1
ATOM 779 O O . PRO A 1 99 ? 8.499 10.658 7.208 1.00 95.69 99 PRO A O 1
ATOM 782 N N . LEU A 1 100 ? 7.290 10.130 9.029 1.00 97.06 100 LEU A N 1
ATOM 783 C CA . LEU A 1 100 ? 8.400 9.464 9.715 1.00 97.06 100 LEU A CA 1
ATOM 784 C C . LEU A 1 100 ? 8.909 8.241 8.945 1.00 97.06 100 LEU A C 1
ATOM 786 O O . LEU A 1 100 ? 10.116 8.034 8.873 1.00 97.06 100 LEU A O 1
ATOM 790 N N . ALA A 1 101 ? 8.020 7.463 8.329 1.00 96.12 101 ALA A N 1
ATOM 791 C CA . ALA A 1 101 ? 8.385 6.324 7.499 1.00 96.12 101 ALA A CA 1
ATOM 792 C C . ALA A 1 101 ? 9.212 6.757 6.280 1.00 96.12 101 ALA A C 1
ATOM 794 O O . ALA A 1 101 ? 10.212 6.117 5.962 1.00 96.12 101 ALA A O 1
ATOM 795 N N . ILE A 1 102 ? 8.840 7.865 5.629 1.00 93.88 102 ILE A N 1
ATOM 796 C CA . ILE A 1 102 ? 9.587 8.428 4.491 1.00 93.88 102 ILE A CA 1
ATOM 797 C C . ILE A 1 102 ? 10.976 8.899 4.942 1.00 93.88 102 ILE A C 1
ATOM 799 O O . ILE A 1 102 ? 11.977 8.564 4.306 1.00 93.88 102 ILE A O 1
ATOM 803 N N . VAL A 1 103 ? 11.052 9.623 6.064 1.00 94.50 103 VAL A N 1
ATOM 804 C CA . VAL A 1 103 ? 12.327 10.074 6.648 1.00 94.50 103 VAL A CA 1
ATOM 805 C C . VAL A 1 103 ? 13.207 8.880 7.016 1.00 94.50 103 VAL A C 1
ATOM 807 O O . VAL A 1 103 ? 14.383 8.852 6.663 1.00 94.50 103 VAL A O 1
ATOM 810 N N . GLY A 1 104 ? 12.637 7.866 7.666 1.00 95.44 104 GLY A N 1
ATOM 811 C CA . GLY A 1 104 ? 13.336 6.638 8.031 1.00 95.44 104 GLY A CA 1
ATOM 812 C C . GLY A 1 104 ? 13.857 5.878 6.817 1.00 95.44 104 GLY A C 1
ATOM 813 O O . GLY A 1 104 ? 15.009 5.449 6.814 1.00 95.44 104 GLY A O 1
ATOM 814 N N . ALA A 1 105 ? 13.043 5.754 5.766 1.00 94.00 105 ALA A N 1
ATOM 815 C CA . ALA A 1 105 ? 13.441 5.101 4.523 1.00 94.00 105 ALA A CA 1
ATOM 816 C C . ALA A 1 105 ? 14.637 5.787 3.868 1.00 94.00 105 ALA A C 1
ATOM 818 O O . ALA A 1 105 ? 15.555 5.109 3.398 1.00 94.00 105 ALA A O 1
ATOM 819 N N . ARG A 1 106 ? 14.635 7.126 3.854 1.00 92.94 106 ARG A N 1
ATOM 820 C CA . ARG A 1 106 ? 15.737 7.906 3.296 1.00 92.94 106 ARG A CA 1
ATOM 821 C C . ARG A 1 106 ? 16.990 7.802 4.152 1.00 92.94 106 ARG A C 1
ATOM 823 O O . ARG A 1 106 ? 18.058 7.529 3.621 1.00 92.94 106 ARG A O 1
ATOM 830 N N . LEU A 1 107 ? 16.851 7.968 5.466 1.00 91.62 107 LEU A N 1
ATOM 831 C CA . LEU A 1 107 ? 17.971 7.882 6.398 1.00 91.62 107 LEU A CA 1
ATOM 832 C C . LEU A 1 107 ? 18.670 6.523 6.297 1.00 91.62 107 LEU A C 1
ATOM 834 O O . LEU A 1 107 ? 19.888 6.468 6.185 1.00 91.62 107 LEU A O 1
ATOM 838 N N . TYR A 1 108 ? 17.903 5.432 6.283 1.00 93.88 108 TYR A N 1
ATOM 839 C CA . TYR A 1 108 ? 18.470 4.093 6.146 1.00 93.88 108 TYR A CA 1
ATOM 840 C C . TYR A 1 108 ? 19.171 3.911 4.800 1.00 93.88 108 TYR A C 1
ATOM 842 O O . TYR A 1 108 ? 20.276 3.387 4.768 1.00 93.88 108 TYR A O 1
ATOM 850 N N . TYR A 1 109 ? 18.561 4.358 3.698 1.00 90.06 109 TYR A N 1
ATOM 851 C CA . TYR A 1 109 ? 19.202 4.276 2.386 1.00 90.06 109 TYR A CA 1
ATOM 852 C C . TYR A 1 109 ? 20.565 4.974 2.386 1.00 90.06 109 TYR A C 1
ATOM 854 O O . TYR A 1 109 ? 21.550 4.358 2.010 1.00 90.06 109 TYR A O 1
ATOM 862 N N . VAL A 1 110 ? 20.631 6.213 2.883 1.00 88.62 110 VAL A N 1
ATOM 863 C CA . VAL A 1 110 ? 21.872 7.001 2.917 1.00 88.62 110 VAL A CA 1
ATOM 864 C C . VAL A 1 110 ? 22.942 6.350 3.798 1.00 88.62 110 VAL A C 1
ATOM 866 O O . VAL A 1 110 ? 24.109 6.327 3.425 1.00 88.62 110 VAL A O 1
ATOM 869 N N . LEU A 1 111 ? 22.563 5.808 4.960 1.00 88.69 111 LEU A N 1
ATOM 870 C CA . LEU A 1 111 ? 23.507 5.177 5.892 1.00 88.69 111 LEU A CA 1
ATOM 871 C C . LEU A 1 111 ? 24.126 3.883 5.351 1.00 88.69 111 LEU A C 1
ATOM 873 O O . LEU A 1 111 ? 25.230 3.525 5.753 1.00 88.69 111 LEU A O 1
ATOM 877 N N . PHE A 1 112 ? 23.408 3.176 4.480 1.00 87.81 112 PHE A N 1
ATOM 878 C CA . PHE A 1 112 ? 23.813 1.879 3.943 1.00 87.81 112 PHE A CA 1
ATOM 879 C C . PHE A 1 112 ? 24.054 1.916 2.430 1.00 87.81 112 PHE A C 1
ATOM 881 O O . PHE A 1 112 ? 24.097 0.859 1.803 1.00 87.81 112 PHE A O 1
ATOM 888 N N . ASP A 1 113 ? 24.208 3.105 1.845 1.00 81.69 113 ASP A N 1
ATOM 889 C CA . ASP A 1 113 ? 24.487 3.267 0.422 1.00 81.69 113 ASP A CA 1
ATOM 890 C C . ASP A 1 113 ? 25.920 2.797 0.114 1.00 81.69 113 ASP A C 1
ATOM 892 O O . ASP A 1 113 ? 26.884 3.449 0.530 1.00 81.69 113 ASP A O 1
ATOM 896 N N . PRO A 1 114 ? 26.100 1.684 -0.622 1.00 66.31 114 PRO A N 1
ATOM 897 C CA . PRO A 1 114 ? 27.426 1.155 -0.923 1.00 66.31 114 PRO A CA 1
ATOM 898 C C . PRO A 1 114 ? 28.253 2.081 -1.830 1.00 66.31 114 PRO A C 1
ATOM 900 O O . PRO A 1 114 ? 29.474 1.945 -1.869 1.00 66.31 114 PRO A O 1
ATOM 903 N N . ASN A 1 115 ? 27.618 3.026 -2.533 1.00 71.75 115 ASN A N 1
ATOM 904 C CA . ASN A 1 115 ? 28.268 3.958 -3.456 1.00 71.75 115 ASN A CA 1
ATOM 905 C C . ASN A 1 115 ? 28.360 5.391 -2.902 1.00 71.75 115 ASN A C 1
ATOM 907 O O . ASN A 1 115 ? 28.670 6.291 -3.678 1.00 71.75 115 ASN A O 1
ATOM 911 N N . GLY A 1 116 ? 28.069 5.598 -1.607 1.00 64.56 116 GLY A N 1
ATOM 912 C CA . GLY A 1 116 ? 27.709 6.860 -0.935 1.00 64.56 116 GLY A CA 1
ATOM 913 C C . GLY A 1 116 ? 28.651 8.070 -1.056 1.00 64.56 116 GLY A C 1
ATOM 914 O O . GLY A 1 116 ? 29.101 8.620 -0.051 1.00 64.56 116 GLY A O 1
ATOM 915 N N . ALA A 1 117 ? 28.900 8.541 -2.273 1.00 64.94 117 ALA A N 1
ATOM 916 C CA . ALA A 1 117 ? 29.535 9.811 -2.582 1.00 64.94 117 ALA A CA 1
ATOM 917 C C . ALA A 1 117 ? 28.448 10.871 -2.819 1.00 64.94 117 ALA A C 1
ATOM 919 O O . ALA A 1 117 ? 28.058 11.142 -3.953 1.00 64.94 117 ALA A O 1
ATOM 920 N N . TYR A 1 118 ? 27.944 11.452 -1.729 1.00 78.69 118 TYR A N 1
ATOM 921 C CA . TYR A 1 118 ? 27.036 12.598 -1.781 1.00 78.69 118 TYR A CA 1
ATOM 922 C C . TYR A 1 118 ? 27.857 13.888 -1.888 1.00 78.69 118 TYR A C 1
ATOM 924 O O . TYR A 1 118 ? 28.692 14.171 -1.027 1.00 78.69 118 TYR A O 1
ATOM 932 N N . ASN A 1 119 ? 27.620 14.689 -2.926 1.00 77.75 119 ASN A N 1
ATOM 933 C CA . ASN A 1 119 ? 28.363 15.929 -3.176 1.00 77.75 119 ASN A CA 1
ATOM 934 C C . ASN A 1 119 ? 27.826 17.109 -2.351 1.00 77.75 119 ASN A C 1
ATOM 936 O O . ASN A 1 119 ? 28.472 18.154 -2.261 1.00 77.75 119 ASN A O 1
ATOM 940 N N . SER A 1 120 ? 26.644 16.967 -1.740 1.00 82.00 120 SER A N 1
ATOM 941 C CA . SER A 1 120 ? 26.064 17.981 -0.860 1.00 82.00 120 SER A CA 1
ATOM 942 C C . SER A 1 120 ? 25.137 17.388 0.205 1.00 82.00 120 SER A C 1
ATOM 944 O O . SER A 1 120 ? 24.550 16.322 0.036 1.00 82.00 120 SER A O 1
ATOM 946 N N . ILE A 1 121 ? 24.929 18.138 1.293 1.00 79.69 121 ILE A N 1
ATOM 947 C CA . ILE A 1 121 ? 23.925 17.807 2.322 1.00 79.69 121 ILE A CA 1
ATOM 948 C C . ILE A 1 121 ? 22.507 17.788 1.721 1.00 79.69 121 ILE A C 1
ATOM 950 O O . ILE A 1 121 ? 21.650 17.041 2.184 1.00 79.69 121 ILE A O 1
ATOM 954 N N . GLY A 1 122 ? 22.248 18.576 0.671 1.00 80.31 122 GLY A N 1
ATOM 955 C CA . GLY A 1 122 ? 20.952 18.587 -0.011 1.00 80.31 122 GLY A CA 1
ATOM 956 C C . GLY A 1 122 ? 20.600 17.234 -0.633 1.00 80.31 122 GLY A C 1
ATOM 957 O O . GLY A 1 122 ? 19.457 16.794 -0.524 1.00 80.31 122 GLY A O 1
ATOM 958 N N . GLU A 1 123 ? 21.587 16.535 -1.199 1.00 78.69 123 GLU A N 1
ATOM 959 C CA . GLU A 1 123 ? 21.397 15.207 -1.796 1.00 78.69 123 GLU A CA 1
ATOM 960 C C . GLU A 1 123 ? 21.002 14.163 -0.747 1.00 78.69 123 GLU A C 1
ATOM 962 O O . GLU A 1 123 ? 20.176 13.301 -1.024 1.00 78.69 123 GLU A O 1
ATOM 967 N N . VAL A 1 124 ? 21.478 14.280 0.495 1.00 79.88 124 VAL A N 1
ATOM 968 C CA . VAL A 1 124 ? 21.083 13.383 1.598 1.00 79.88 124 VAL A CA 1
ATOM 969 C C . VAL A 1 124 ? 19.571 13.435 1.850 1.00 79.88 124 VAL A C 1
ATOM 971 O O . VAL A 1 124 ? 18.945 12.405 2.106 1.00 79.88 124 VAL A O 1
ATOM 974 N N . PHE A 1 125 ? 18.949 14.606 1.699 1.00 83.81 125 PHE A N 1
ATOM 975 C CA . PHE A 1 125 ? 17.510 14.801 1.906 1.00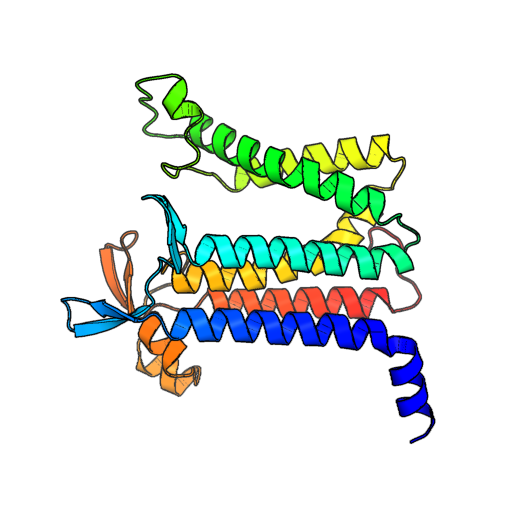 83.81 125 PHE A CA 1
ATOM 976 C C . PHE A 1 125 ? 16.670 14.680 0.629 1.00 83.81 125 PHE A C 1
ATOM 978 O O . PHE A 1 125 ? 15.441 14.777 0.690 1.00 83.81 125 PHE A O 1
ATOM 985 N N . ALA A 1 126 ? 17.297 14.451 -0.525 1.00 82.81 126 ALA A N 1
ATOM 986 C CA . ALA A 1 126 ? 16.613 14.373 -1.806 1.00 82.81 126 ALA A CA 1
ATOM 987 C C . ALA A 1 126 ? 15.815 13.063 -1.950 1.00 82.81 126 ALA A C 1
ATOM 989 O O . ALA A 1 126 ? 16.260 12.086 -2.541 1.00 82.81 126 ALA A O 1
ATOM 990 N N . ILE A 1 127 ? 14.586 13.051 -1.428 1.00 82.06 127 ILE A N 1
ATOM 991 C CA . ILE A 1 127 ? 13.661 11.904 -1.522 1.00 82.06 127 ILE A CA 1
ATOM 992 C C . ILE A 1 127 ? 13.101 11.676 -2.935 1.00 82.06 127 ILE A C 1
ATOM 994 O O . ILE A 1 127 ? 12.466 10.656 -3.193 1.00 82.06 127 ILE A O 1
ATOM 998 N N . ARG A 1 128 ? 13.275 12.650 -3.835 1.00 80.44 128 ARG A N 1
ATOM 999 C CA . ARG A 1 128 ? 12.737 12.616 -5.203 1.00 80.44 128 ARG A CA 1
ATOM 1000 C C . ARG A 1 128 ? 13.642 11.882 -6.184 1.00 80.44 128 ARG A C 1
ATOM 1002 O O . ARG A 1 128 ? 13.136 11.364 -7.172 1.00 80.44 128 ARG A O 1
ATOM 1009 N N . ASP A 1 129 ? 14.933 11.803 -5.883 1.00 74.50 129 ASP A N 1
ATOM 1010 C CA . ASP A 1 129 ? 15.942 11.223 -6.776 1.00 74.50 129 ASP A CA 1
ATOM 1011 C C . ASP A 1 129 ? 16.004 9.689 -6.656 1.00 74.50 129 ASP A C 1
ATOM 1013 O O . ASP A 1 129 ? 16.910 9.040 -7.173 1.00 74.50 129 ASP A O 1
ATOM 1017 N N . GLY A 1 130 ? 15.027 9.090 -5.967 1.00 73.88 130 GLY A N 1
ATOM 1018 C CA . GLY A 1 130 ? 15.029 7.681 -5.595 1.00 73.88 130 GLY A CA 1
ATOM 1019 C C . GLY A 1 130 ? 15.815 7.434 -4.307 1.00 73.88 130 GLY A C 1
ATOM 1020 O O . GLY A 1 130 ? 16.070 8.347 -3.525 1.00 73.88 130 GLY A O 1
ATOM 1021 N N . GLY A 1 131 ? 16.168 6.174 -4.052 1.00 80.69 131 GLY A N 1
ATOM 1022 C CA . GLY A 1 131 ? 16.941 5.797 -2.868 1.00 80.69 131 GLY A CA 1
ATOM 1023 C C . GLY A 1 131 ? 16.139 5.873 -1.567 1.00 80.69 131 GLY A C 1
ATOM 1024 O O . GLY A 1 131 ? 16.422 6.677 -0.675 1.00 80.69 131 GLY A O 1
ATOM 1025 N N . LEU A 1 132 ? 15.110 5.032 -1.470 1.00 84.69 132 LEU A N 1
ATOM 1026 C CA . LEU A 1 132 ? 14.331 4.818 -0.254 1.00 84.69 132 LEU A CA 1
ATOM 1027 C C . LEU A 1 132 ? 14.414 3.338 0.112 1.00 84.69 132 LEU A C 1
ATOM 1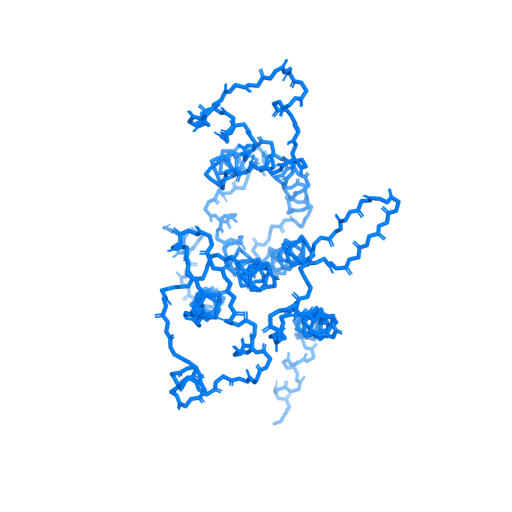029 O O . LEU A 1 132 ? 14.021 2.476 -0.671 1.00 84.69 132 LEU A O 1
ATOM 1033 N N . ALA A 1 133 ? 14.914 3.037 1.307 1.00 88.88 133 ALA A N 1
ATOM 1034 C CA . ALA A 1 133 ? 15.041 1.668 1.783 1.00 88.88 133 ALA A CA 1
ATOM 1035 C C . ALA A 1 133 ? 13.869 1.309 2.702 1.00 88.88 133 ALA A C 1
ATOM 1037 O O . ALA A 1 133 ? 13.684 1.913 3.760 1.00 88.88 133 ALA A O 1
ATOM 1038 N N . ILE A 1 134 ? 13.102 0.277 2.340 1.00 89.88 134 ILE A N 1
ATOM 1039 C CA . ILE A 1 134 ? 11.929 -0.158 3.116 1.00 89.88 134 ILE A CA 1
ATOM 1040 C C . ILE A 1 134 ? 12.271 -0.521 4.570 1.00 89.88 134 ILE A C 1
ATOM 1042 O O . ILE A 1 134 ? 11.480 -0.253 5.471 1.00 89.88 134 ILE A O 1
ATOM 1046 N N . HIS A 1 135 ? 13.472 -1.048 4.818 1.00 92.56 135 HIS A N 1
ATOM 1047 C CA . HIS A 1 135 ? 13.967 -1.370 6.159 1.00 92.56 135 HIS A CA 1
ATOM 1048 C C . HIS A 1 135 ? 13.903 -0.158 7.099 1.00 92.56 135 HIS A C 1
ATOM 1050 O O . HIS A 1 135 ? 13.414 -0.271 8.222 1.00 92.56 135 HIS A O 1
ATOM 1056 N N . GLY A 1 136 ? 14.309 1.018 6.614 1.00 94.44 136 GLY A N 1
ATOM 1057 C CA . GLY A 1 136 ? 14.248 2.262 7.375 1.00 94.44 136 GLY A CA 1
ATOM 1058 C C . GLY A 1 136 ? 12.825 2.696 7.705 1.00 94.44 136 GLY A C 1
ATOM 1059 O O . GLY A 1 136 ? 12.545 3.057 8.849 1.00 94.44 136 GLY A O 1
ATOM 1060 N N . ALA A 1 137 ? 11.912 2.603 6.731 1.00 94.88 137 ALA A N 1
ATOM 1061 C CA . ALA A 1 137 ? 10.496 2.891 6.952 1.00 94.88 137 ALA A CA 1
ATOM 1062 C C . ALA A 1 137 ? 9.913 1.997 8.052 1.00 94.88 137 ALA A C 1
ATOM 1064 O O . ALA A 1 137 ? 9.251 2.490 8.965 1.00 94.88 137 ALA A O 1
ATOM 1065 N N . VAL A 1 138 ? 10.179 0.690 7.978 1.00 94.50 138 VAL A N 1
ATOM 1066 C CA . VAL A 1 138 ? 9.654 -0.308 8.918 1.00 94.50 138 VAL A CA 1
ATOM 1067 C C . VAL A 1 138 ? 10.193 -0.070 10.326 1.00 94.50 138 VAL A C 1
ATOM 1069 O O . VAL A 1 138 ? 9.401 0.024 11.262 1.00 94.50 138 VAL A O 1
ATOM 1072 N N . ILE A 1 139 ? 11.511 0.090 10.484 1.00 96.19 139 ILE A N 1
ATOM 1073 C CA . ILE A 1 139 ? 12.144 0.301 11.796 1.00 96.19 139 ILE A CA 1
ATOM 1074 C C . ILE A 1 139 ? 11.587 1.560 12.464 1.00 96.19 139 ILE A C 1
ATOM 1076 O O . ILE A 1 139 ? 11.111 1.499 13.599 1.00 96.19 139 ILE A O 1
ATOM 1080 N N . VAL A 1 140 ? 11.595 2.693 11.754 1.00 97.62 140 VAL A N 1
ATOM 1081 C CA . VAL A 1 140 ? 11.125 3.968 12.311 1.00 97.62 140 VAL A CA 1
ATOM 1082 C C . VAL A 1 140 ? 9.634 3.913 12.637 1.00 97.62 140 VAL A C 1
ATOM 1084 O O . VAL A 1 140 ? 9.229 4.380 13.701 1.00 97.62 140 VAL A O 1
ATOM 1087 N N . THR A 1 141 ? 8.818 3.291 11.783 1.00 96.44 141 THR A N 1
ATOM 1088 C CA . THR A 1 141 ? 7.376 3.152 12.036 1.00 96.44 141 THR A CA 1
ATOM 1089 C C . THR A 1 141 ? 7.100 2.280 13.260 1.00 96.44 141 THR A C 1
ATOM 1091 O O . THR A 1 141 ? 6.255 2.642 14.073 1.00 96.44 141 THR A O 1
ATOM 1094 N N . ILE A 1 142 ? 7.818 1.168 13.451 1.00 95.88 142 ILE A N 1
ATOM 1095 C CA . ILE A 1 142 ? 7.649 0.305 14.632 1.00 95.88 142 ILE A CA 1
ATOM 1096 C C . ILE A 1 142 ? 8.020 1.059 15.913 1.00 95.88 142 ILE A C 1
ATOM 1098 O O . ILE A 1 142 ? 7.240 1.057 16.867 1.00 95.88 142 ILE A O 1
ATOM 1102 N N . VAL A 1 143 ? 9.170 1.743 15.932 1.00 97.75 143 VAL A N 1
ATOM 1103 C CA . VAL A 1 143 ? 9.593 2.557 17.085 1.00 97.75 143 VAL A CA 1
ATOM 1104 C C . VAL A 1 143 ? 8.553 3.635 17.387 1.00 97.75 143 VAL A C 1
ATOM 1106 O O . VAL A 1 143 ? 8.144 3.796 18.538 1.00 97.75 143 VAL A O 1
ATOM 1109 N N . PHE A 1 144 ? 8.067 4.325 16.353 1.00 97.88 144 PHE A N 1
ATOM 1110 C CA . PHE A 1 144 ? 7.002 5.310 16.491 1.00 97.88 144 PHE A CA 1
ATOM 1111 C C . PHE A 1 144 ? 5.734 4.700 17.096 1.00 97.88 144 PHE A C 1
ATOM 1113 O O . PHE A 1 144 ? 5.206 5.256 18.053 1.00 97.88 144 PHE A O 1
ATOM 1120 N N . LEU A 1 145 ? 5.255 3.557 16.596 1.00 96.50 145 LEU A N 1
ATOM 1121 C CA . LEU A 1 145 ? 4.041 2.916 17.104 1.00 96.50 145 LEU A CA 1
ATOM 1122 C C . LEU A 1 145 ? 4.171 2.534 18.582 1.00 96.50 145 LEU A C 1
ATOM 1124 O O . LEU A 1 145 ? 3.224 2.742 19.341 1.00 96.50 145 LEU A O 1
ATOM 1128 N N . ILE A 1 146 ? 5.334 2.036 19.014 1.00 97.06 146 ILE A N 1
ATOM 1129 C CA . ILE A 1 146 ? 5.601 1.722 20.427 1.00 97.06 146 ILE A CA 1
ATOM 1130 C C . ILE A 1 146 ? 5.472 2.986 21.288 1.00 97.06 146 ILE A C 1
ATOM 1132 O O . ILE A 1 146 ? 4.724 2.994 22.266 1.00 97.06 146 ILE A O 1
ATOM 1136 N N . VAL A 1 147 ? 6.145 4.074 20.905 1.00 97.94 147 VAL A N 1
ATOM 1137 C CA . VAL A 1 147 ? 6.114 5.345 21.649 1.00 97.94 147 VAL A CA 1
ATOM 1138 C C . VAL A 1 147 ? 4.716 5.973 21.629 1.00 97.94 147 VAL A C 1
ATOM 1140 O O . VAL A 1 147 ? 4.206 6.409 22.661 1.00 97.94 147 VAL A O 1
ATOM 1143 N N . PHE A 1 148 ? 4.071 5.994 20.464 1.00 97.62 148 PHE A N 1
ATOM 1144 C CA . PHE A 1 148 ? 2.761 6.601 20.251 1.00 97.62 148 PHE A CA 1
ATOM 1145 C C . PHE A 1 148 ? 1.675 5.899 21.064 1.00 97.62 148 PHE A C 1
ATOM 1147 O O . PHE A 1 148 ? 0.913 6.548 21.782 1.00 97.62 148 PHE A O 1
ATOM 1154 N N . THR A 1 149 ? 1.620 4.568 20.993 1.00 96.31 149 THR A N 1
ATOM 1155 C CA . THR A 1 149 ? 0.634 3.781 21.745 1.00 96.31 149 THR A CA 1
ATOM 1156 C C . THR A 1 149 ? 0.865 3.892 23.248 1.00 96.31 149 THR A C 1
ATOM 1158 O O . THR A 1 149 ? -0.106 4.053 23.989 1.00 96.31 149 THR A O 1
ATOM 1161 N N . HIS A 1 150 ? 2.125 3.931 23.696 1.00 96.38 150 HIS A N 1
ATOM 1162 C CA . HIS A 1 150 ? 2.464 4.189 25.093 1.00 96.38 150 HIS A CA 1
ATOM 1163 C C . HIS A 1 150 ? 1.947 5.559 25.567 1.00 96.38 150 HIS A C 1
ATOM 1165 O O . HIS A 1 150 ? 1.247 5.636 26.577 1.00 96.38 150 HIS A O 1
ATOM 1171 N N . TYR A 1 151 ? 2.201 6.629 24.805 1.00 96.19 151 TYR A N 1
ATOM 1172 C CA . TYR A 1 151 ? 1.730 7.982 25.126 1.00 96.19 151 TYR A CA 1
ATOM 1173 C C . TYR A 1 151 ? 0.197 8.087 25.146 1.00 96.19 151 TYR A C 1
ATOM 1175 O O . TYR A 1 151 ? -0.385 8.693 26.047 1.00 96.19 151 TYR A O 1
ATOM 1183 N N . LYS A 1 152 ? -0.477 7.443 24.187 1.00 94.62 152 LYS A N 1
ATOM 1184 C CA . LYS A 1 152 ? -1.946 7.402 24.098 1.00 94.62 152 LYS A CA 1
ATOM 1185 C C . LYS A 1 152 ? -2.588 6.376 25.047 1.00 94.62 152 LYS A C 1
ATOM 1187 O O . LYS A 1 152 ? -3.810 6.248 25.049 1.00 94.62 152 LYS A O 1
ATOM 1192 N N . LYS A 1 153 ? -1.795 5.660 25.860 1.00 94.56 153 LYS A N 1
ATOM 1193 C CA . LYS A 1 153 ? -2.239 4.612 26.801 1.00 94.56 153 LYS A CA 1
ATOM 1194 C C . LYS A 1 153 ? -3.053 3.496 26.129 1.00 94.56 153 LYS A C 1
ATOM 1196 O O . LYS A 1 153 ? -4.019 2.981 26.691 1.00 94.56 153 LYS A O 1
ATOM 1201 N N . ILE A 1 154 ? -2.658 3.120 24.916 1.00 93.38 154 ILE A N 1
ATOM 1202 C CA . ILE A 1 154 ? -3.231 2.013 24.146 1.00 93.38 154 ILE A CA 1
ATOM 1203 C C . ILE A 1 154 ? -2.251 0.840 24.212 1.00 93.38 154 ILE A C 1
ATOM 1205 O O . ILE A 1 154 ? -1.042 1.029 24.123 1.00 93.38 154 ILE A O 1
ATOM 1209 N N . SER A 1 155 ? -2.757 -0.387 24.342 1.00 92.38 155 SER A N 1
ATOM 1210 C CA . SER A 1 155 ? -1.907 -1.573 24.187 1.00 92.38 155 SER A CA 1
ATOM 1211 C C . SER A 1 155 ? -1.336 -1.629 22.768 1.00 92.38 155 SER A C 1
ATOM 1213 O O . SER A 1 155 ? -2.103 -1.635 21.802 1.00 92.38 155 SER A O 1
ATOM 1215 N N . ILE A 1 156 ? -0.006 -1.715 22.649 1.00 92.62 156 ILE A N 1
ATOM 1216 C CA . ILE A 1 156 ? 0.679 -1.861 21.358 1.00 92.62 156 ILE A CA 1
ATOM 1217 C C . ILE A 1 156 ? 0.148 -3.070 20.586 1.00 92.62 156 ILE A C 1
ATOM 1219 O O . ILE A 1 156 ? -0.186 -2.937 19.418 1.00 92.62 156 ILE A O 1
ATOM 1223 N N . TRP A 1 157 ? -0.050 -4.208 21.251 1.00 91.00 157 TRP A N 1
ATOM 1224 C CA . TRP A 1 157 ? -0.570 -5.432 20.636 1.00 91.00 157 TRP A CA 1
ATOM 1225 C C . TRP A 1 157 ? -1.971 -5.241 20.069 1.00 91.00 157 TRP A C 1
ATOM 1227 O O . TRP A 1 157 ? -2.245 -5.597 18.929 1.00 91.00 157 TRP A O 1
ATOM 1237 N N . LYS A 1 158 ? -2.845 -4.574 20.830 1.00 89.56 158 LYS A N 1
ATOM 1238 C CA . LYS A 1 158 ? -4.200 -4.247 20.373 1.00 89.56 158 LYS A CA 1
ATOM 1239 C C . LYS A 1 158 ? -4.176 -3.320 19.153 1.00 89.56 158 LYS A C 1
ATOM 1241 O O . LYS A 1 158 ? -5.020 -3.449 18.268 1.00 89.56 158 LYS A O 1
ATOM 1246 N N . PHE A 1 159 ? -3.237 -2.377 19.122 1.00 92.25 159 PHE A N 1
ATOM 1247 C CA . PHE A 1 159 ? -3.097 -1.430 18.021 1.00 92.25 159 PHE A CA 1
ATOM 1248 C C . PHE A 1 159 ? -2.469 -2.075 16.782 1.00 92.25 159 PHE A C 1
ATOM 1250 O O . PHE A 1 159 ? -2.948 -1.857 15.677 1.00 92.25 159 PHE A O 1
ATOM 1257 N N . LEU A 1 160 ? -1.455 -2.925 16.943 1.00 92.38 160 LEU A N 1
ATOM 1258 C CA . LEU A 1 160 ? -0.885 -3.694 15.839 1.00 92.38 160 LEU A CA 1
ATOM 1259 C C . LEU A 1 160 ? -1.938 -4.623 15.239 1.00 92.38 160 LEU A C 1
ATOM 1261 O O . LEU A 1 160 ? -2.129 -4.602 14.024 1.00 92.38 160 LEU A O 1
ATOM 1265 N N . ASP A 1 161 ? -2.679 -5.355 16.080 1.00 90.81 161 ASP A N 1
ATOM 1266 C CA . ASP A 1 161 ? -3.789 -6.195 15.635 1.00 90.81 161 ASP A CA 1
ATOM 1267 C C . ASP A 1 161 ? -4.750 -5.375 14.790 1.00 90.81 161 ASP A C 1
ATOM 1269 O O . ASP A 1 161 ? -5.167 -5.817 13.723 1.00 90.81 161 ASP A O 1
ATOM 1273 N N . LEU A 1 162 ? -5.127 -4.187 15.266 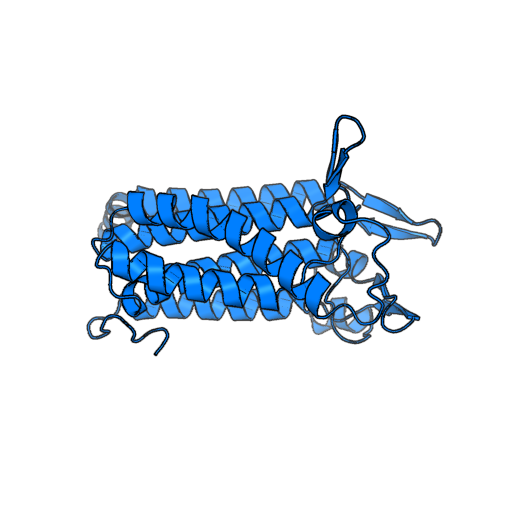1.00 92.19 162 LEU A N 1
ATOM 1274 C CA . LEU A 1 162 ? -6.025 -3.296 14.545 1.00 92.19 162 LEU A CA 1
ATOM 1275 C C . LEU A 1 162 ? -5.498 -2.951 13.141 1.00 92.19 162 LEU A C 1
ATOM 1277 O O . LEU A 1 162 ? -6.269 -2.952 12.182 1.00 92.19 162 LEU A O 1
ATOM 1281 N N . LEU A 1 163 ? -4.203 -2.662 13.023 1.00 94.19 163 LEU A N 1
ATOM 1282 C CA . LEU A 1 163 ? -3.581 -2.226 11.774 1.00 94.19 163 LEU A CA 1
ATOM 1283 C C . LEU A 1 163 ? -3.323 -3.374 10.786 1.00 94.19 163 LEU A C 1
ATOM 1285 O O . LEU A 1 163 ? -3.345 -3.134 9.579 1.00 94.19 163 LEU A O 1
ATOM 1289 N N . ALA A 1 164 ? -3.100 -4.606 11.252 1.00 93.81 164 ALA A N 1
ATOM 1290 C CA . ALA A 1 164 ? -2.647 -5.716 10.407 1.00 93.81 164 ALA A CA 1
ATOM 1291 C C . ALA A 1 164 ? -3.540 -6.022 9.187 1.00 93.81 164 ALA A C 1
ATOM 1293 O O . ALA A 1 164 ? -3.002 -6.103 8.079 1.00 93.81 164 ALA A O 1
ATOM 1294 N N . PRO A 1 165 ? -4.881 -6.122 9.300 1.00 93.50 165 PRO A N 1
ATOM 1295 C CA . PRO A 1 165 ? -5.726 -6.333 8.126 1.00 93.50 165 PRO A CA 1
ATOM 1296 C C . PRO A 1 165 ? -5.578 -5.213 7.091 1.00 93.50 165 PRO A C 1
ATOM 1298 O O . PRO A 1 165 ? -5.503 -5.490 5.893 1.00 93.50 165 PRO A O 1
ATOM 1301 N N . GLY A 1 166 ? -5.499 -3.959 7.553 1.00 94.81 166 GLY A N 1
ATOM 1302 C CA . GLY A 1 166 ? -5.299 -2.784 6.708 1.00 94.81 166 GLY A CA 1
ATOM 1303 C C . GLY A 1 166 ? -3.918 -2.755 6.053 1.00 94.81 166 GLY A C 1
ATOM 1304 O O . GLY A 1 166 ? -3.812 -2.407 4.879 1.00 94.81 166 GLY A O 1
ATOM 1305 N N . PHE A 1 167 ? -2.876 -3.193 6.763 1.00 95.25 167 PHE A N 1
ATOM 1306 C CA . PHE A 1 167 ? -1.525 -3.344 6.220 1.00 95.25 167 PHE A CA 1
ATOM 1307 C C . PHE A 1 167 ? -1.494 -4.331 5.046 1.00 95.25 167 PHE A C 1
ATOM 1309 O O . PHE A 1 167 ? -0.941 -4.010 3.996 1.00 95.25 167 PHE A O 1
ATOM 1316 N N . LEU A 1 168 ? -2.150 -5.490 5.174 1.00 96.69 168 LEU A N 1
ATOM 1317 C CA . LEU A 1 168 ? -2.238 -6.480 4.093 1.00 96.69 168 LEU A CA 1
ATOM 1318 C C . LEU A 1 168 ? -3.012 -5.950 2.875 1.00 96.69 168 LEU A C 1
ATOM 1320 O O . LEU A 1 168 ? -2.620 -6.207 1.739 1.00 96.69 168 LEU A O 1
ATOM 1324 N N . ILE A 1 169 ? -4.066 -5.154 3.087 1.00 96.81 169 ILE A N 1
ATOM 1325 C CA . ILE A 1 169 ? -4.761 -4.446 1.997 1.00 96.81 169 ILE A CA 1
ATOM 1326 C C . ILE A 1 169 ? -3.831 -3.431 1.321 1.00 96.81 169 ILE A C 1
ATOM 1328 O O . ILE A 1 169 ? -3.771 -3.377 0.092 1.00 96.81 169 ILE A O 1
ATOM 1332 N N . GLY A 1 170 ? -3.059 -2.676 2.104 1.00 96.56 170 GLY A N 1
ATOM 1333 C CA . GLY A 1 170 ? -2.030 -1.778 1.586 1.00 96.56 170 GLY A CA 1
ATOM 1334 C C . GLY A 1 170 ? -0.996 -2.507 0.724 1.00 96.56 170 GLY A C 1
ATOM 1335 O O . GLY A 1 170 ? -0.677 -2.031 -0.362 1.00 96.56 170 GLY A O 1
ATOM 1336 N N . GLN A 1 171 ? -0.543 -3.690 1.151 1.00 96.38 171 GLN A N 1
ATOM 1337 C CA . GLN A 1 171 ? 0.373 -4.537 0.379 1.00 96.38 171 GLN A CA 1
ATOM 1338 C C . GLN A 1 171 ? -0.240 -4.986 -0.949 1.00 96.38 171 GLN A C 1
ATOM 1340 O O . GLN A 1 171 ? 0.407 -4.858 -1.982 1.00 96.38 171 GLN A O 1
ATOM 1345 N N . ILE A 1 172 ? -1.498 -5.443 -0.961 1.00 97.31 172 ILE A N 1
ATOM 1346 C CA . ILE A 1 172 ? -2.188 -5.818 -2.209 1.00 97.31 172 ILE A CA 1
ATOM 1347 C C . ILE A 1 172 ? -2.160 -4.659 -3.203 1.00 97.31 172 ILE A C 1
ATOM 1349 O O . ILE A 1 172 ? -1.786 -4.835 -4.359 1.00 97.31 172 ILE A O 1
ATOM 1353 N N . ILE A 1 173 ? -2.547 -3.467 -2.753 1.00 97.88 173 ILE A N 1
ATOM 1354 C CA . ILE A 1 173 ? -2.663 -2.296 -3.623 1.00 97.88 173 ILE A CA 1
ATOM 1355 C C . ILE A 1 173 ? -1.271 -1.821 -4.063 1.00 97.88 173 ILE A C 1
ATOM 1357 O O . ILE A 1 173 ? -1.078 -1.515 -5.237 1.00 97.88 173 ILE A O 1
ATOM 1361 N N . GLY A 1 174 ? -0.279 -1.840 -3.171 1.00 96.12 174 GLY A N 1
ATOM 1362 C CA . GLY A 1 174 ? 1.116 -1.536 -3.499 1.00 96.12 174 GLY A CA 1
ATOM 1363 C C . GLY A 1 174 ? 1.700 -2.473 -4.559 1.00 96.12 174 GLY A C 1
ATOM 1364 O O . GLY A 1 174 ? 2.354 -2.003 -5.488 1.00 96.12 174 GLY A O 1
ATOM 1365 N N . ARG A 1 175 ? 1.372 -3.771 -4.502 1.00 96.62 175 ARG A N 1
ATOM 1366 C CA . ARG A 1 175 ? 1.784 -4.764 -5.509 1.00 96.62 175 ARG A CA 1
ATOM 1367 C C . ARG A 1 175 ? 1.23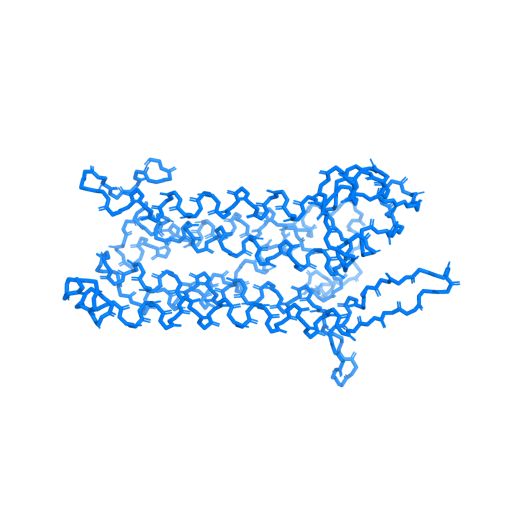7 -4.450 -6.899 1.00 96.62 175 ARG A C 1
ATOM 1369 O O . ARG A 1 175 ? 1.951 -4.609 -7.886 1.00 96.62 175 ARG A O 1
ATOM 1376 N N . TRP A 1 176 ? 0.021 -3.916 -6.994 1.00 97.12 176 TRP A N 1
ATOM 1377 C CA . TRP A 1 176 ? -0.486 -3.377 -8.260 1.00 97.12 176 TRP A CA 1
ATOM 1378 C C . TRP A 1 176 ? 0.310 -2.164 -8.745 1.00 97.12 176 TRP A C 1
ATOM 1380 O O . TRP A 1 176 ? 0.560 -2.042 -9.941 1.00 97.12 176 TRP A O 1
ATOM 1390 N N . GLY A 1 177 ? 0.789 -1.316 -7.836 1.00 95.38 177 GLY A N 1
ATOM 1391 C CA . GLY A 1 177 ? 1.768 -0.281 -8.161 1.00 95.38 177 GLY A CA 1
ATOM 1392 C C . GLY A 1 177 ? 3.037 -0.857 -8.796 1.00 95.38 177 GLY A C 1
ATOM 1393 O O . GLY A 1 177 ? 3.457 -0.359 -9.839 1.00 95.38 177 GLY A O 1
ATOM 1394 N N . ASN A 1 178 ? 3.625 -1.909 -8.208 1.00 94.31 178 ASN A N 1
ATOM 1395 C CA . ASN A 1 178 ? 4.821 -2.562 -8.762 1.00 94.31 178 ASN A CA 1
ATOM 1396 C C . ASN A 1 178 ? 4.560 -3.137 -10.164 1.00 94.31 178 ASN A C 1
ATOM 1398 O O . ASN A 1 178 ? 5.403 -3.007 -11.046 1.00 94.31 178 ASN A O 1
ATOM 1402 N N . PHE A 1 179 ? 3.371 -3.706 -10.394 1.00 95.00 179 PHE A N 1
ATOM 1403 C CA . PHE A 1 179 ? 2.955 -4.199 -11.710 1.00 95.00 179 PHE A CA 1
ATOM 1404 C C . PHE A 1 179 ? 2.979 -3.096 -12.780 1.00 95.00 179 PHE A C 1
ATOM 1406 O O . PHE A 1 179 ? 3.533 -3.303 -13.859 1.00 95.00 179 PHE A O 1
ATOM 1413 N N . PHE A 1 180 ? 2.441 -1.907 -12.492 1.00 93.75 180 PHE A N 1
ATOM 1414 C CA . PHE A 1 180 ? 2.512 -0.776 -13.430 1.00 93.75 180 PHE A CA 1
ATOM 1415 C C . PHE A 1 180 ? 3.919 -0.173 -13.543 1.00 93.75 180 PHE A C 1
ATOM 1417 O O . PHE A 1 180 ? 4.241 0.409 -14.575 1.00 93.75 180 PHE A O 1
ATOM 1424 N N . ASN A 1 181 ? 4.759 -0.320 -12.515 1.00 91.75 181 ASN A N 1
ATOM 1425 C CA . ASN A 1 181 ? 6.151 0.133 -12.542 1.00 91.75 181 ASN A CA 1
ATOM 1426 C C . ASN A 1 181 ? 7.128 -0.900 -13.133 1.00 91.75 181 ASN A C 1
ATOM 1428 O O . ASN A 1 181 ? 8.309 -0.601 -13.265 1.00 91.75 181 ASN A O 1
ATOM 1432 N N . GLN A 1 182 ? 6.642 -2.096 -13.489 1.00 91.12 182 GLN A N 1
ATOM 1433 C CA . GLN A 1 182 ? 7.438 -3.214 -14.009 1.00 91.12 182 GLN A CA 1
ATOM 1434 C C . GLN A 1 182 ? 8.612 -3.608 -13.099 1.00 91.12 182 GLN A C 1
ATOM 1436 O O . GLN A 1 182 ? 9.703 -3.931 -13.559 1.00 91.12 182 GLN A O 1
ATOM 1441 N N . GLU A 1 183 ? 8.373 -3.641 -11.790 1.00 89.31 183 GLU A N 1
ATOM 1442 C CA . GLU A 1 183 ? 9.384 -4.002 -10.792 1.00 89.31 183 GLU A CA 1
ATOM 1443 C C . GLU A 1 183 ? 8.898 -5.112 -9.852 1.00 89.31 183 GLU A C 1
ATOM 1445 O O . GLU A 1 183 ? 7.709 -5.428 -9.799 1.00 89.31 183 GLU A O 1
ATOM 1450 N N . ALA A 1 184 ? 9.828 -5.682 -9.078 1.00 88.69 184 ALA A N 1
ATOM 1451 C CA . ALA A 1 184 ? 9.554 -6.716 -8.073 1.00 88.69 184 ALA A CA 1
ATOM 1452 C C . ALA A 1 184 ? 8.803 -7.947 -8.625 1.00 88.69 184 ALA A C 1
ATOM 1454 O O . ALA A 1 184 ? 7.979 -8.549 -7.931 1.00 88.69 184 ALA A O 1
ATOM 1455 N N . ASN A 1 185 ? 9.099 -8.309 -9.875 1.00 91.25 185 ASN A N 1
ATOM 1456 C CA . ASN A 1 185 ? 8.537 -9.464 -10.570 1.00 91.25 185 ASN A CA 1
ATOM 1457 C C . ASN A 1 185 ? 9.273 -10.758 -10.189 1.00 91.25 185 ASN A C 1
ATOM 1459 O O . ASN A 1 185 ? 10.312 -10.734 -9.530 1.00 91.25 185 ASN A O 1
ATOM 1463 N N . GLY A 1 186 ? 8.705 -11.905 -10.559 1.00 93.56 186 GLY A N 1
ATOM 1464 C CA . GLY A 1 186 ? 9.339 -13.199 -10.319 1.00 93.56 186 GLY A CA 1
ATOM 1465 C C . GLY A 1 186 ? 10.382 -13.546 -11.375 1.00 93.56 186 GLY A C 1
ATOM 1466 O O . GLY A 1 186 ? 10.717 -12.736 -12.229 1.00 93.56 186 GLY A O 1
ATOM 1467 N N . ILE A 1 187 ? 10.847 -14.793 -11.344 1.00 94.25 187 ILE A N 1
ATOM 1468 C CA . ILE A 1 187 ? 11.763 -15.328 -12.358 1.00 94.25 187 ILE A CA 1
ATOM 1469 C C . ILE A 1 187 ? 11.135 -15.334 -13.760 1.00 94.25 187 ILE A C 1
ATOM 1471 O O . ILE A 1 187 ? 9.910 -15.237 -13.916 1.00 94.25 187 ILE A O 1
ATOM 1475 N N . GLU A 1 188 ? 11.984 -15.489 -14.773 1.00 95.38 188 GLU A N 1
ATOM 1476 C CA . GLU A 1 188 ? 11.558 -15.657 -16.161 1.00 95.38 188 GLU A CA 1
ATOM 1477 C C . GLU A 1 188 ? 10.595 -16.839 -16.336 1.00 95.38 188 GLU A C 1
ATOM 1479 O O . GLU A 1 188 ? 10.668 -17.868 -15.662 1.00 95.38 188 GLU A O 1
ATOM 1484 N N . THR A 1 189 ? 9.662 -16.680 -17.266 1.00 95.88 189 THR A N 1
ATOM 1485 C CA . THR A 1 189 ? 8.630 -17.650 -17.618 1.00 95.88 189 THR A CA 1
ATOM 1486 C C . THR A 1 189 ? 8.258 -17.521 -19.091 1.00 95.88 189 THR A C 1
ATOM 1488 O O . THR A 1 189 ? 8.908 -16.826 -19.870 1.00 95.88 189 THR A O 1
ATOM 1491 N N . THR A 1 190 ? 7.191 -18.199 -19.506 1.00 96.31 190 THR A N 1
ATOM 1492 C CA . THR A 1 190 ? 6.698 -18.145 -20.883 1.00 96.31 190 THR A CA 1
ATOM 1493 C C . THR A 1 190 ? 5.300 -17.551 -20.961 1.00 96.31 190 THR A C 1
ATOM 1495 O O . THR A 1 190 ? 4.459 -17.730 -20.078 1.00 96.31 190 THR A O 1
ATOM 1498 N N . ARG A 1 191 ? 4.988 -16.921 -22.097 1.00 95.19 191 ARG A N 1
ATOM 1499 C CA . ARG A 1 191 ? 3.626 -16.465 -22.407 1.00 95.19 191 ARG A CA 1
ATOM 1500 C C . ARG A 1 191 ? 2.593 -17.587 -22.302 1.00 95.19 191 ARG A C 1
ATOM 1502 O O . ARG A 1 191 ? 1.473 -17.356 -21.850 1.00 95.19 191 ARG A O 1
ATOM 1509 N N . ALA A 1 192 ? 2.963 -18.788 -22.756 1.00 96.56 192 ALA A N 1
ATOM 1510 C CA . ALA A 1 192 ? 2.098 -19.960 -22.726 1.00 96.56 192 ALA A CA 1
ATOM 1511 C C . ALA A 1 192 ? 1.742 -20.342 -21.286 1.00 96.56 192 ALA A C 1
ATOM 1513 O O . ALA A 1 192 ? 0.576 -20.602 -21.010 1.00 96.56 192 ALA A O 1
ATOM 1514 N N . PHE A 1 193 ? 2.700 -20.282 -20.359 1.00 97.00 193 PHE A N 1
ATOM 1515 C CA . PHE A 1 193 ? 2.432 -20.499 -18.940 1.00 97.00 193 PHE A CA 1
ATOM 1516 C C . PHE A 1 193 ? 1.429 -19.473 -18.388 1.00 97.00 193 PHE A C 1
ATOM 1518 O O . PHE A 1 193 ? 0.423 -19.844 -17.782 1.00 97.00 193 PHE A O 1
ATOM 1525 N N . LEU A 1 194 ? 1.632 -18.183 -18.675 1.00 96.56 194 LEU A N 1
ATOM 1526 C CA . LEU A 1 194 ? 0.739 -17.120 -18.199 1.00 96.56 194 LEU A CA 1
ATOM 1527 C C . LEU A 1 194 ? -0.689 -17.227 -18.770 1.00 96.56 194 LEU A C 1
ATOM 1529 O O . LEU A 1 194 ? -1.659 -16.992 -18.050 1.00 96.56 194 LEU A O 1
ATOM 1533 N N . ARG A 1 195 ? -0.840 -17.584 -20.053 1.00 95.75 195 ARG A N 1
ATOM 1534 C CA . ARG A 1 195 ? -2.159 -17.678 -20.708 1.00 95.75 195 ARG A CA 1
ATOM 1535 C C . ARG A 1 195 ? -2.861 -19.011 -20.520 1.00 95.75 195 ARG A C 1
ATOM 1537 O O . ARG A 1 195 ? -4.067 -19.011 -20.325 1.00 95.75 195 ARG A O 1
ATOM 1544 N N . ASN A 1 196 ? -2.146 -20.121 -20.646 1.00 95.81 196 ASN A N 1
ATOM 1545 C CA . ASN A 1 196 ? -2.759 -21.446 -20.727 1.00 95.81 196 ASN A CA 1
ATOM 1546 C C . ASN A 1 196 ? -2.792 -22.128 -19.359 1.00 95.81 196 ASN A C 1
ATOM 1548 O O . ASN A 1 196 ? -3.757 -22.819 -19.058 1.00 95.81 196 ASN A O 1
ATOM 1552 N N . THR A 1 197 ? -1.768 -21.917 -18.523 1.00 95.62 197 THR A N 1
ATOM 1553 C CA . THR A 1 197 ? -1.709 -22.513 -17.180 1.00 95.62 197 THR A CA 1
ATOM 1554 C C . THR A 1 197 ? -2.399 -21.621 -16.156 1.00 95.62 197 THR A C 1
ATOM 1556 O O . THR A 1 197 ? -3.316 -22.061 -15.472 1.00 95.62 197 THR A O 1
ATOM 1559 N N . LEU A 1 198 ? -2.002 -20.347 -16.070 1.00 95.62 198 LEU A N 1
ATOM 1560 C CA . LEU A 1 198 ? -2.587 -19.407 -15.105 1.00 95.62 198 LEU A CA 1
ATOM 1561 C C . LEU A 1 198 ? -3.894 -18.766 -15.586 1.00 95.62 198 LEU A C 1
ATOM 1563 O O . LEU A 1 198 ? -4.578 -18.123 -14.794 1.00 95.62 198 LEU A O 1
ATOM 1567 N N . SER A 1 199 ? -4.243 -18.924 -16.868 1.00 96.25 199 SER A N 1
ATOM 1568 C CA . SER A 1 199 ? -5.465 -18.355 -17.459 1.00 96.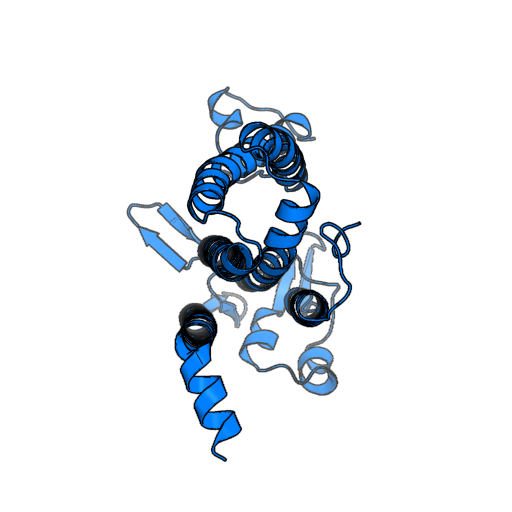25 199 SER A CA 1
ATOM 1569 C C . SER A 1 199 ? -5.607 -16.843 -17.242 1.00 96.25 199 SER A C 1
ATOM 1571 O O . SER A 1 199 ? -6.710 -16.328 -17.049 1.00 96.25 199 SER A O 1
ATOM 1573 N N . LEU A 1 200 ? -4.488 -16.110 -17.263 1.00 96.38 200 LEU A N 1
ATOM 1574 C CA . LEU A 1 200 ? -4.496 -14.681 -16.970 1.00 96.38 200 LEU A CA 1
ATOM 1575 C C . LEU A 1 200 ? -5.109 -13.861 -18.115 1.00 96.38 200 LEU A C 1
ATOM 1577 O O . LEU A 1 200 ? -4.906 -14.168 -19.300 1.00 96.38 200 LEU A O 1
ATOM 1581 N N . PRO A 1 201 ? -5.824 -12.772 -17.783 1.00 94.31 201 PRO A N 1
ATOM 1582 C CA . PRO A 1 201 ? -6.372 -11.866 -18.777 1.00 94.31 201 PRO A CA 1
ATOM 1583 C C . PRO A 1 201 ? -5.253 -11.169 -19.558 1.00 94.31 201 PRO A C 1
ATOM 1585 O O . PRO A 1 201 ? -4.164 -10.913 -19.040 1.00 94.31 201 PRO A O 1
ATOM 1588 N N . LYS A 1 202 ? -5.549 -10.821 -20.816 1.00 91.38 202 LYS A N 1
ATOM 1589 C CA . LYS A 1 202 ? -4.574 -10.260 -21.767 1.00 91.38 202 LYS A CA 1
ATOM 1590 C C . LYS A 1 202 ? -3.812 -9.054 -21.202 1.00 91.38 202 LYS A C 1
ATOM 1592 O O . LYS A 1 202 ? -2.598 -9.014 -21.339 1.00 91.38 202 LYS A O 1
ATOM 1597 N N . PHE A 1 203 ? -4.505 -8.148 -20.513 1.00 90.75 203 PHE A N 1
ATOM 1598 C CA . PHE A 1 203 ? -3.911 -6.934 -19.945 1.00 90.75 203 PHE A CA 1
ATOM 1599 C C . PHE A 1 203 ? -2.786 -7.230 -18.931 1.00 90.75 203 PHE A C 1
ATOM 1601 O O . PHE A 1 203 ? -1.787 -6.522 -18.891 1.00 90.75 203 PHE A O 1
ATOM 1608 N N . ILE A 1 204 ? -2.904 -8.311 -18.149 1.00 94.44 204 ILE A N 1
ATOM 1609 C CA . ILE A 1 204 ? -1.838 -8.736 -17.230 1.00 94.44 204 ILE A CA 1
ATOM 1610 C C . ILE A 1 204 ? -0.699 -9.354 -18.027 1.00 94.44 204 ILE A C 1
ATOM 1612 O O . ILE A 1 204 ? 0.453 -8.973 -17.859 1.00 94.44 204 ILE A O 1
ATOM 1616 N N . VAL A 1 205 ? -1.023 -10.297 -18.913 1.00 93.38 205 VAL A N 1
ATOM 1617 C CA . VAL A 1 205 ? -0.019 -11.057 -19.667 1.00 93.38 205 VAL A CA 1
ATOM 1618 C C . VAL A 1 205 ? 0.863 -10.149 -20.511 1.00 93.38 205 VAL A C 1
ATOM 1620 O O . VAL A 1 205 ? 2.071 -10.349 -20.535 1.00 93.38 205 VAL A O 1
ATOM 1623 N N . ASP A 1 206 ? 0.278 -9.166 -21.190 1.00 90.81 206 ASP A N 1
ATOM 1624 C CA . ASP A 1 206 ? 1.030 -8.255 -22.050 1.00 90.81 206 ASP A CA 1
ATOM 1625 C C . ASP A 1 206 ? 2.004 -7.391 -21.235 1.00 90.81 206 ASP A C 1
ATOM 1627 O O . ASP A 1 206 ? 3.157 -7.244 -21.627 1.00 90.81 206 ASP A O 1
ATOM 1631 N N . ASN A 1 207 ? 1.586 -6.905 -20.063 1.00 92.12 207 ASN A N 1
ATOM 1632 C CA . ASN A 1 207 ? 2.438 -6.079 -19.208 1.00 92.12 207 ASN A CA 1
ATOM 1633 C C . ASN A 1 207 ? 3.491 -6.883 -18.421 1.00 92.12 207 ASN A C 1
ATOM 1635 O O . ASN A 1 207 ? 4.431 -6.298 -17.893 1.00 92.12 207 ASN A O 1
ATOM 1639 N N . MET A 1 208 ? 3.371 -8.217 -18.374 1.00 93.50 208 MET A N 1
ATOM 1640 C CA . MET A 1 208 ? 4.407 -9.106 -17.829 1.00 93.50 208 MET A CA 1
ATOM 1641 C C . MET A 1 208 ? 5.578 -9.347 -18.790 1.00 93.50 208 MET A C 1
ATOM 1643 O O . MET A 1 208 ? 6.489 -10.098 -18.443 1.00 93.50 208 MET A O 1
ATOM 1647 N N . TYR A 1 209 ? 5.552 -8.744 -19.982 1.00 92.00 209 TYR A N 1
ATOM 1648 C CA . TYR A 1 209 ? 6.662 -8.755 -20.923 1.00 92.00 209 TYR A CA 1
ATOM 1649 C C . TYR A 1 209 ? 7.416 -7.425 -20.888 1.00 92.00 209 TYR A C 1
ATOM 1651 O O . TYR A 1 209 ? 6.905 -6.401 -21.346 1.00 92.00 209 TYR A O 1
ATOM 1659 N N . PHE A 1 210 ? 8.633 -7.431 -20.356 1.00 89.75 210 PHE A N 1
ATOM 1660 C CA . PHE A 1 210 ? 9.464 -6.233 -20.242 1.00 89.75 210 PHE A CA 1
ATOM 1661 C C . PHE A 1 210 ? 10.945 -6.612 -20.133 1.00 89.75 210 PHE A C 1
ATOM 1663 O O . PHE A 1 210 ? 11.294 -7.790 -20.085 1.00 89.75 210 PHE A O 1
ATOM 1670 N N . TYR A 1 211 ? 11.822 -5.611 -20.175 1.00 89.56 211 TYR A N 1
ATOM 1671 C CA . TYR A 1 211 ? 13.248 -5.801 -19.927 1.00 89.56 211 TYR A CA 1
ATOM 1672 C C . TYR A 1 211 ? 13.529 -5.598 -18.438 1.00 89.56 211 TYR A C 1
ATOM 1674 O O . TYR A 1 211 ? 13.297 -4.500 -17.931 1.00 89.56 211 TYR A O 1
ATOM 1682 N N . ASP A 1 212 ? 14.024 -6.625 -17.750 1.00 87.94 212 ASP A N 1
ATOM 1683 C CA . ASP A 1 212 ? 14.417 -6.526 -16.344 1.00 87.94 212 ASP A CA 1
ATOM 1684 C C . ASP A 1 212 ? 15.919 -6.241 -16.245 1.00 87.94 212 ASP A C 1
ATOM 1686 O O . ASP A 1 212 ? 16.761 -7.052 -16.637 1.00 87.94 212 ASP A O 1
ATOM 1690 N N . SER A 1 213 ? 16.268 -5.079 -15.695 1.00 85.62 213 SER A N 1
ATOM 1691 C CA . SER A 1 213 ? 17.657 -4.657 -15.517 1.00 85.62 213 SER A CA 1
ATOM 1692 C C . SER A 1 213 ? 18.441 -5.512 -14.520 1.00 85.62 213 SER A C 1
ATOM 1694 O O . SER A 1 213 ? 19.662 -5.571 -14.623 1.00 85.62 213 SER A O 1
ATOM 1696 N N . ASN A 1 214 ? 17.778 -6.179 -13.570 1.00 84.06 214 ASN A N 1
ATOM 1697 C CA . ASN A 1 214 ? 18.449 -6.980 -12.540 1.00 84.06 214 ASN A CA 1
ATOM 1698 C C . ASN A 1 214 ? 19.030 -8.275 -13.111 1.00 84.06 214 ASN A C 1
ATOM 1700 O O . ASN A 1 214 ? 20.098 -8.713 -12.692 1.00 84.06 214 ASN A O 1
ATOM 1704 N N . VAL A 1 215 ? 18.331 -8.873 -14.077 1.00 86.69 215 VAL A N 1
ATOM 1705 C CA . VAL A 1 215 ? 18.769 -10.084 -14.789 1.00 86.69 215 VAL A CA 1
ATOM 1706 C C . VAL A 1 215 ? 19.304 -9.786 -16.191 1.00 86.69 215 VAL A C 1
ATOM 1708 O O . VAL A 1 215 ? 19.923 -10.649 -16.802 1.00 86.69 215 VAL A O 1
ATOM 1711 N N . SER A 1 216 ? 19.149 -8.548 -16.671 1.00 88.81 216 SER A N 1
ATOM 1712 C CA . SER A 1 216 ? 19.583 -8.084 -17.996 1.00 88.81 216 SER A CA 1
ATOM 1713 C C . SER A 1 216 ? 18.963 -8.869 -19.157 1.00 88.81 216 SER A C 1
ATOM 1715 O O . SER A 1 216 ? 19.621 -9.148 -20.160 1.00 88.81 216 SER A O 1
ATOM 1717 N N . THR A 1 217 ? 17.681 -9.220 -19.035 1.00 89.62 217 THR A N 1
ATOM 1718 C CA . THR A 1 217 ? 16.955 -10.011 -20.036 1.00 89.62 217 THR A CA 1
ATOM 1719 C C . THR A 1 217 ? 15.615 -9.383 -20.407 1.00 89.62 217 THR A C 1
ATOM 1721 O O . THR A 1 217 ? 14.962 -8.707 -19.611 1.00 89.62 217 THR A O 1
ATOM 1724 N N . LEU A 1 218 ? 15.208 -9.597 -21.662 1.00 91.25 218 LEU A N 1
ATOM 1725 C CA . LEU A 1 218 ? 13.880 -9.261 -22.176 1.00 91.25 218 LEU A CA 1
ATOM 1726 C C . LEU A 1 218 ? 13.058 -10.546 -22.253 1.00 91.25 218 LEU A C 1
ATOM 1728 O O . LEU A 1 218 ? 13.406 -11.453 -23.010 1.00 91.25 218 LEU A O 1
ATOM 1732 N N . GLY A 1 219 ? 11.957 -10.618 -21.512 1.00 92.75 219 GLY A N 1
ATOM 1733 C CA . GLY A 1 219 ? 11.173 -11.844 -21.434 1.00 92.75 219 GLY A CA 1
ATOM 1734 C C . GLY A 1 219 ? 9.843 -11.677 -20.718 1.00 92.75 219 GLY A C 1
ATOM 1735 O O . GLY A 1 219 ? 9.442 -10.575 -20.348 1.00 92.75 219 GLY A O 1
ATOM 1736 N N . TYR A 1 220 ? 9.141 -12.799 -20.554 1.00 94.62 220 TYR A N 1
ATOM 1737 C CA . TYR A 1 220 ? 7.978 -12.875 -19.676 1.00 94.62 220 TYR A CA 1
ATOM 1738 C C . TYR A 1 220 ? 8.437 -13.227 -18.270 1.00 94.62 220 TYR A C 1
ATOM 1740 O O . TYR A 1 220 ? 9.275 -14.107 -18.112 1.00 94.62 220 TYR A O 1
ATOM 1748 N N . PHE A 1 221 ? 7.822 -12.626 -17.257 1.00 95.88 221 PHE A N 1
ATOM 1749 C CA . PHE A 1 221 ? 8.143 -12.907 -15.858 1.00 95.88 221 PHE A CA 1
ATOM 1750 C C . PHE A 1 221 ? 6.930 -13.421 -15.084 1.00 95.88 221 PHE A C 1
ATOM 1752 O O . PHE A 1 221 ? 5.774 -13.202 -15.464 1.00 95.88 221 PHE A O 1
ATOM 1759 N N . HIS A 1 222 ? 7.182 -14.138 -13.989 1.00 96.56 222 HIS A N 1
ATOM 1760 C CA . HIS A 1 222 ? 6.126 -14.571 -13.080 1.00 96.56 222 HIS A CA 1
ATOM 1761 C C . HIS A 1 222 ? 5.456 -13.352 -12.403 1.00 96.56 222 HIS A C 1
ATOM 1763 O O . HIS A 1 222 ? 6.159 -12.516 -11.833 1.00 96.56 222 HIS A O 1
ATOM 1769 N N . PRO A 1 223 ? 4.110 -13.255 -12.396 1.00 96.44 223 PRO A N 1
ATOM 1770 C CA . PRO A 1 223 ? 3.370 -12.148 -11.784 1.00 96.44 223 PRO A CA 1
ATOM 1771 C C . PRO A 1 223 ? 3.295 -12.292 -10.255 1.00 96.44 223 PRO A C 1
ATOM 1773 O O . PRO A 1 223 ? 2.238 -12.571 -9.686 1.00 96.44 223 PRO A O 1
ATOM 1776 N N . THR A 1 224 ? 4.419 -12.096 -9.570 1.00 95.88 224 THR A N 1
ATOM 1777 C CA . THR A 1 224 ? 4.523 -12.116 -8.096 1.00 95.88 224 THR A CA 1
ATOM 1778 C C . THR A 1 224 ? 3.538 -11.165 -7.433 1.00 95.88 224 THR A C 1
ATOM 1780 O O . THR A 1 224 ? 2.951 -11.530 -6.417 1.00 95.88 224 THR A O 1
ATOM 1783 N N . PHE A 1 225 ? 3.257 -10.013 -8.052 1.00 96.12 225 PHE A N 1
ATOM 1784 C CA . PHE A 1 225 ? 2.244 -9.072 -7.572 1.00 96.12 225 PHE A CA 1
ATOM 1785 C C . PHE A 1 225 ? 0.883 -9.744 -7.317 1.00 96.12 225 PHE A C 1
ATOM 1787 O O . PHE A 1 225 ? 0.209 -9.436 -6.334 1.00 96.12 225 PHE A O 1
ATOM 1794 N N . LEU A 1 226 ? 0.495 -10.690 -8.182 1.00 96.19 226 LEU A N 1
ATOM 1795 C CA . LEU A 1 226 ? -0.767 -11.409 -8.081 1.00 96.19 226 LEU A CA 1
ATOM 1796 C C . LEU A 1 226 ? -0.692 -12.495 -7.009 1.00 96.19 226 LEU A C 1
ATOM 1798 O O . LEU A 1 226 ? -1.609 -12.610 -6.202 1.00 96.19 226 LEU A O 1
ATOM 1802 N N . TYR A 1 227 ? 0.395 -13.269 -6.971 1.00 96.12 227 TYR A N 1
ATOM 1803 C CA . TYR A 1 227 ? 0.575 -14.323 -5.968 1.00 96.12 227 TYR A CA 1
ATOM 1804 C C . TYR A 1 227 ? 0.600 -13.752 -4.548 1.00 96.12 227 TYR A C 1
ATOM 1806 O O . TYR A 1 227 ? -0.113 -14.234 -3.668 1.00 96.12 227 TYR A O 1
ATOM 1814 N N . GLU A 1 228 ? 1.374 -12.688 -4.338 1.00 95.81 228 GLU A N 1
ATOM 1815 C CA . GLU A 1 228 ? 1.455 -11.986 -3.060 1.00 95.81 228 GLU A CA 1
ATOM 1816 C C . GLU A 1 228 ? 0.145 -11.275 -2.727 1.00 95.81 228 GLU A C 1
ATOM 1818 O O . GLU A 1 228 ? -0.311 -11.325 -1.587 1.00 95.81 228 GLU A O 1
ATOM 1823 N N . GLY A 1 229 ? -0.509 -10.663 -3.719 1.00 96.38 229 GLY A N 1
ATOM 1824 C CA . GLY A 1 229 ? -1.832 -10.072 -3.545 1.00 96.38 229 GLY A CA 1
ATOM 1825 C C . GLY A 1 229 ? -2.865 -11.092 -3.050 1.00 96.38 229 GLY A C 1
ATOM 1826 O O . GLY A 1 229 ? -3.608 -10.814 -2.112 1.00 96.38 229 GLY A O 1
ATOM 1827 N N . LEU A 1 230 ? -2.880 -12.300 -3.617 1.00 96.31 230 LEU A N 1
ATOM 1828 C CA . LEU A 1 230 ? -3.785 -13.375 -3.195 1.00 96.31 230 LEU A CA 1
ATOM 1829 C C . LEU A 1 230 ? -3.481 -13.869 -1.775 1.00 96.31 230 LEU A C 1
ATOM 1831 O O . LEU A 1 230 ? -4.408 -14.055 -0.986 1.00 96.31 230 LEU A O 1
ATOM 1835 N N . TRP A 1 231 ? -2.204 -14.033 -1.421 1.00 96.62 231 TRP A N 1
ATOM 1836 C CA . TRP A 1 231 ? -1.805 -14.420 -0.063 1.00 96.62 231 TRP A CA 1
ATOM 1837 C C . TRP A 1 231 ? -2.159 -13.358 0.979 1.00 96.62 231 TRP A C 1
ATOM 1839 O O . TRP A 1 231 ? -2.696 -13.684 2.038 1.00 96.62 231 TRP A O 1
ATOM 1849 N N . ASN A 1 232 ? -1.937 -12.084 0.662 1.00 97.25 232 ASN A N 1
ATOM 1850 C CA . ASN A 1 232 ? -2.325 -10.970 1.522 1.00 97.25 232 ASN A CA 1
ATOM 1851 C C . ASN A 1 232 ? -3.851 -10.863 1.657 1.00 97.25 232 ASN A C 1
ATOM 1853 O O . ASN A 1 232 ? -4.353 -10.562 2.741 1.00 97.25 232 ASN A O 1
ATOM 1857 N N . LEU A 1 233 ? -4.604 -11.160 0.592 1.00 95.69 233 LEU A N 1
ATOM 1858 C CA . LEU A 1 233 ? -6.068 -11.165 0.627 1.00 95.69 233 LEU A CA 1
ATOM 1859 C C . LEU A 1 233 ? -6.584 -12.285 1.526 1.00 95.69 233 LEU A C 1
ATOM 1861 O O . LEU A 1 233 ? -7.472 -12.052 2.351 1.00 95.69 233 LEU A O 1
ATOM 1865 N N . LEU A 1 234 ? -6.004 -13.479 1.398 1.00 96.38 234 LEU A N 1
ATOM 1866 C CA . LEU A 1 234 ? -6.300 -14.610 2.266 1.00 96.38 234 LEU A CA 1
ATOM 1867 C C . LEU A 1 234 ? -5.983 -14.272 3.727 1.00 96.38 234 LEU A C 1
ATOM 1869 O O . LEU A 1 234 ? -6.846 -14.450 4.585 1.00 96.38 234 LEU A O 1
ATOM 1873 N N . GLY A 1 235 ? -4.793 -13.732 4.002 1.00 94.81 235 GLY A N 1
ATOM 1874 C CA . GLY A 1 235 ? -4.372 -13.330 5.345 1.00 94.81 235 GLY A CA 1
ATOM 1875 C C . GLY A 1 235 ? -5.299 -12.281 5.962 1.00 94.81 235 GLY A C 1
ATOM 1876 O O . GLY A 1 235 ? -5.789 -12.469 7.074 1.00 94.81 235 GLY A O 1
ATOM 1877 N N . SER A 1 236 ? -5.623 -11.220 5.218 1.00 94.12 236 SER A N 1
ATOM 1878 C CA . SER A 1 236 ? -6.515 -10.151 5.688 1.00 94.12 236 SER A CA 1
ATOM 1879 C C . SER A 1 236 ? -7.923 -10.683 5.964 1.00 94.12 236 SER A C 1
ATOM 1881 O O . SER A 1 236 ? -8.492 -10.436 7.029 1.00 94.12 236 SER A O 1
ATOM 1883 N N . THR A 1 237 ? -8.458 -11.505 5.055 1.00 92.25 237 THR A N 1
ATOM 1884 C CA . THR A 1 237 ? -9.771 -12.144 5.223 1.00 92.25 237 THR A CA 1
ATOM 1885 C C . THR A 1 237 ? -9.789 -13.053 6.447 1.00 92.25 237 THR A C 1
ATOM 1887 O O . THR A 1 237 ? -10.713 -12.977 7.257 1.00 92.25 237 THR A O 1
ATOM 1890 N N . LEU A 1 238 ? -8.759 -13.884 6.621 1.00 91.94 238 LEU A N 1
ATOM 1891 C CA . LEU A 1 238 ? -8.639 -14.785 7.761 1.00 91.94 238 LEU A CA 1
ATOM 1892 C C . LEU A 1 238 ? -8.591 -14.002 9.076 1.00 91.94 238 LEU A C 1
ATOM 1894 O O . LEU A 1 238 ? -9.352 -14.318 9.986 1.00 91.94 238 LEU A O 1
ATOM 1898 N N . MET A 1 239 ? -7.773 -12.950 9.163 1.00 90.69 239 MET A N 1
ATOM 1899 C CA . MET A 1 239 ? -7.683 -12.100 10.355 1.00 90.69 239 MET A CA 1
ATOM 1900 C C . MET A 1 239 ? -9.028 -11.453 10.705 1.00 90.69 239 MET A C 1
ATOM 1902 O O . MET A 1 239 ? -9.435 -11.458 11.869 1.00 90.69 239 MET A O 1
ATOM 1906 N N . LEU A 1 240 ? -9.752 -10.930 9.711 1.00 88.44 240 LEU A N 1
ATOM 1907 C CA . LEU A 1 240 ? -11.069 -10.324 9.921 1.00 88.44 240 LEU A CA 1
ATOM 1908 C C . LEU A 1 240 ? -12.107 -11.357 10.372 1.00 88.44 240 LEU A C 1
ATOM 1910 O O . LEU A 1 240 ? -12.878 -11.082 11.289 1.00 88.44 240 LEU A O 1
ATOM 1914 N N . VAL A 1 241 ? -12.117 -12.554 9.777 1.00 87.81 241 VAL A N 1
ATOM 1915 C CA . VAL A 1 241 ? -13.031 -13.642 10.162 1.00 87.81 241 VAL A CA 1
ATOM 1916 C C . VAL A 1 241 ? -12.722 -14.148 11.569 1.00 87.81 241 VAL A C 1
ATOM 1918 O O . VAL A 1 241 ? -13.637 -14.304 12.379 1.00 87.81 241 VAL A O 1
ATOM 1921 N N . LEU A 1 242 ? -11.446 -14.389 11.876 1.00 87.31 242 LEU A N 1
ATOM 1922 C CA . LEU A 1 242 ? -11.004 -14.864 13.184 1.00 87.31 242 LEU A CA 1
ATOM 1923 C C . LEU A 1 242 ? -11.371 -13.862 14.278 1.00 87.31 242 LEU A C 1
ATOM 1925 O O . LEU A 1 242 ? -11.965 -14.269 15.271 1.00 87.31 242 LEU A O 1
ATOM 1929 N N . ARG A 1 243 ? -11.168 -12.557 14.055 1.00 82.88 243 ARG A N 1
ATOM 1930 C CA . ARG A 1 243 ? -11.534 -11.494 15.010 1.00 82.88 243 ARG A CA 1
ATOM 1931 C C . ARG A 1 243 ? -13.012 -11.493 15.406 1.00 82.88 243 ARG A C 1
ATOM 1933 O O . ARG A 1 243 ? -13.363 -11.007 16.476 1.00 82.88 243 ARG A O 1
ATOM 1940 N N . ARG A 1 244 ? -13.904 -12.005 14.555 1.00 81.94 244 ARG A N 1
ATOM 1941 C CA . ARG A 1 244 ? -15.342 -12.103 14.859 1.00 81.94 244 ARG A CA 1
ATOM 1942 C C . ARG A 1 244 ? -15.705 -13.345 15.677 1.00 81.94 244 ARG A C 1
ATOM 1944 O O . ARG A 1 244 ? -16.848 -13.457 16.117 1.00 81.94 244 ARG A O 1
ATOM 1951 N N . ARG A 1 245 ? -14.773 -14.278 15.893 1.00 80.12 245 ARG A N 1
ATOM 1952 C CA . ARG A 1 245 ? -14.993 -15.465 16.726 1.00 80.12 245 ARG A CA 1
ATOM 1953 C C . ARG A 1 245 ? -14.851 -15.110 18.205 1.00 80.12 245 ARG A C 1
ATOM 1955 O O . ARG A 1 245 ? -13.927 -14.412 18.612 1.00 80.12 245 ARG A O 1
ATOM 1962 N N . LYS A 1 246 ? -15.769 -15.622 19.027 1.00 64.50 246 LYS A N 1
ATOM 1963 C CA . LYS A 1 246 ? -15.702 -15.485 20.488 1.00 64.50 246 LYS A CA 1
ATOM 1964 C C . LYS A 1 246 ? -14.492 -16.276 21.002 1.00 64.50 246 LYS A C 1
ATOM 1966 O O . LYS A 1 246 ? -14.437 -17.479 20.772 1.00 64.50 246 LYS A O 1
ATOM 1971 N N . GLY A 1 247 ? -13.556 -15.616 21.685 1.00 61.62 247 GLY A N 1
ATOM 1972 C CA . GLY A 1 247 ? -12.435 -16.279 22.368 1.00 61.62 247 GLY A CA 1
ATOM 1973 C C . GLY A 1 247 ? -11.048 -15.687 22.115 1.00 61.62 247 GLY A C 1
ATOM 1974 O O . GLY A 1 247 ? -10.150 -15.981 22.895 1.00 61.62 247 GLY A O 1
ATOM 1975 N N . LEU A 1 248 ? -10.875 -14.842 21.094 1.00 66.62 248 LEU A N 1
ATOM 1976 C CA . LEU A 1 248 ? -9.590 -14.180 20.843 1.00 66.62 248 LEU A CA 1
ATOM 1977 C C . LEU A 1 248 ? -9.412 -12.956 21.749 1.00 66.62 248 LEU A C 1
ATOM 1979 O O . LEU A 1 248 ? -10.314 -12.119 21.870 1.00 66.62 248 LEU A O 1
ATOM 1983 N N . LYS A 1 249 ? -8.249 -12.864 22.389 1.00 66.56 249 LYS A N 1
ATOM 1984 C CA . LYS A 1 249 ? -7.791 -11.712 23.166 1.00 66.56 249 LYS A CA 1
ATOM 1985 C C . LYS A 1 249 ? -7.048 -10.727 22.259 1.00 66.56 249 LYS A C 1
ATOM 1987 O O . LYS A 1 249 ? -6.778 -10.988 21.092 1.00 66.56 249 LYS A O 1
ATOM 1992 N N . SER A 1 250 ? -6.780 -9.536 22.793 1.00 63.84 250 SER A N 1
ATOM 1993 C CA . SER A 1 250 ? -5.953 -8.543 22.097 1.00 63.84 250 SER A CA 1
ATOM 1994 C C . SER A 1 250 ? -4.502 -9.021 22.042 1.00 63.84 250 SER A C 1
ATOM 1996 O O . SER A 1 250 ? -3.925 -9.254 23.101 1.00 63.84 250 SER A O 1
ATOM 1998 N N . GLY A 1 251 ? -3.930 -9.104 20.844 1.00 62.53 251 GLY A N 1
ATOM 1999 C CA . GLY A 1 251 ? -2.595 -9.633 20.558 1.00 62.53 251 GLY A CA 1
ATOM 2000 C C . GLY A 1 251 ? -2.629 -10.917 19.731 1.00 62.53 251 GLY A C 1
ATOM 2001 O O . GLY A 1 251 ? -1.762 -11.107 18.888 1.00 62.53 251 GLY A O 1
ATOM 2002 N N . ASP A 1 252 ? -3.681 -11.731 19.861 1.00 74.44 252 ASP A N 1
ATOM 2003 C CA . ASP A 1 252 ? -3.730 -13.097 19.316 1.00 74.44 252 ASP A CA 1
ATOM 2004 C C . ASP A 1 252 ? -3.590 -13.198 17.780 1.00 74.44 252 ASP A C 1
ATOM 2006 O O . ASP A 1 252 ? -3.412 -14.295 17.251 1.00 74.44 252 ASP A O 1
ATOM 2010 N N . LEU A 1 253 ? -3.716 -12.093 17.032 1.00 70.38 253 LEU A N 1
ATOM 2011 C CA . LEU A 1 253 ? -3.535 -12.100 15.574 1.00 70.38 253 LEU A CA 1
ATOM 2012 C C . LEU A 1 253 ? -2.083 -11.874 15.142 1.00 70.38 253 LEU A C 1
ATOM 2014 O O . LEU A 1 253 ? -1.742 -12.214 14.008 1.00 70.38 253 LEU A O 1
ATOM 2018 N N . ILE A 1 254 ? -1.250 -11.294 16.006 1.00 71.38 254 ILE A N 1
ATOM 2019 C CA . ILE A 1 254 ? 0.142 -10.932 15.703 1.00 71.38 254 ILE A CA 1
ATOM 2020 C C . ILE A 1 254 ? 1.137 -11.611 16.653 1.00 71.38 254 ILE A C 1
ATOM 2022 O O . ILE A 1 254 ? 2.294 -11.787 16.269 1.00 71.38 254 ILE A O 1
ATOM 2026 N N . GLY A 1 255 ? 0.712 -12.025 17.849 1.00 48.19 255 GLY A N 1
ATOM 2027 C CA . GLY A 1 255 ? 1.549 -12.696 18.845 1.00 48.19 255 GLY A CA 1
ATOM 2028 C C . GLY A 1 255 ? 0.803 -13.021 20.128 1.00 48.19 255 GLY A C 1
ATOM 2029 O O . GLY A 1 255 ? 0.358 -12.065 20.801 1.00 48.19 255 GLY A O 1
#

Foldseek 3Di:
DVVVVVVCVVCVVVVVLVVVLVVVLVVLVVLQLVAWDCDPVRFTATAQFSDDDPNRTDGSLNVLLVSLLVQLLVQLQVVCVVVVHDSVLSVVLSVPLVVQLLVQQLQVQQVPPPVNPDPDPVVSVCSPVDRGHNVRSVVRSLVSLVVSCVVVVHPSLLSCLSRLLSVLSSLLSSLVSCLNVVDPFADFDALCCVCVVVVDDPSSSRSQFDQDPVVRDTGGTHSVSVVSSVVSVVLSVCSVVVVPDPDDDRNNSPD